Protein AF-W9WLV7-F1 (afdb_monomer_lite)

Organism: NCBI:txid1182543

Secondary structure (DSSP, 8-state):
--HHHHHHH-PPPSS-GGG--PBPPPPHHHHT-SSHHHHHHHHHHHHHHS-TT---BHHHHHHHHHSSS--HHHHHHHHTT-HHHHHHHHHHHHHHHHHHHHS---GGGHHHHHHHHHHHHHHHHHIIIIITTSTTT--B-GGG--GGGGGGB--GGGGHHHHHHHHHHHHHHHHHHHHT----------------------SSHHHHT---THHHHHHHHHHHHHTT-

pLDDT: mean 71.58, std 19.5, range [27.72, 96.19]

Structure (mmCIF, N/CA/C/O backbone):
data_AF-W9WLV7-F1
#
_entry.id   AF-W9WLV7-F1
#
loop_
_atom_site.group_PDB
_atom_site.id
_atom_site.type_symbol
_atom_site.label_atom_id
_atom_site.label_alt_id
_atom_site.label_comp_id
_atom_site.label_asym_id
_atom_site.label_entity_id
_atom_site.label_seq_id
_atom_site.pdbx_PDB_ins_code
_atom_site.Cartn_x
_atom_site.Cartn_y
_atom_site.Cartn_z
_atom_site.occupancy
_atom_site.B_iso_or_equiv
_atom_site.auth_seq_id
_atom_site.auth_comp_id
_atom_site.auth_asym_id
_atom_site.auth_atom_id
_atom_site.pdbx_PDB_model_num
ATOM 1 N N . MET A 1 1 ? 14.056 6.559 5.561 1.00 39.78 1 MET A N 1
ATOM 2 C CA . MET A 1 1 ? 13.407 5.349 6.108 1.00 39.78 1 MET A CA 1
ATOM 3 C C . MET A 1 1 ? 14.081 5.016 7.435 1.00 39.78 1 MET A C 1
ATOM 5 O O . MET A 1 1 ? 15.195 4.523 7.423 1.00 39.78 1 MET A O 1
ATOM 9 N N . ASN A 1 2 ? 13.466 5.394 8.563 1.00 42.72 2 ASN A N 1
ATOM 10 C CA . ASN A 1 2 ? 14.017 5.223 9.921 1.00 42.72 2 ASN A CA 1
ATOM 11 C C . ASN A 1 2 ? 12.982 4.559 10.858 1.00 42.72 2 ASN A C 1
ATOM 13 O O . ASN A 1 2 ? 12.934 4.833 12.050 1.00 42.72 2 ASN A O 1
ATOM 17 N N . ASN A 1 3 ? 12.093 3.731 10.293 1.00 48.47 3 ASN A N 1
ATOM 18 C CA . ASN A 1 3 ? 10.945 3.163 11.010 1.00 48.47 3 ASN A CA 1
ATOM 19 C C . ASN A 1 3 ? 11.314 1.916 11.817 1.00 48.47 3 ASN A C 1
ATOM 21 O O . ASN A 1 3 ? 10.707 1.681 12.847 1.00 48.47 3 ASN A O 1
ATOM 25 N N . ALA A 1 4 ? 12.346 1.163 11.418 1.00 51.28 4 ALA A N 1
ATOM 26 C CA . ALA A 1 4 ? 12.868 0.069 12.242 1.00 51.28 4 ALA A CA 1
ATOM 27 C C . ALA A 1 4 ? 13.347 0.591 13.609 1.00 51.28 4 ALA A C 1
ATOM 29 O O . ALA A 1 4 ? 13.067 -0.009 14.637 1.00 51.28 4 ALA A O 1
ATOM 30 N N . PHE A 1 5 ? 13.987 1.763 13.635 1.00 47.50 5 PHE A N 1
ATOM 31 C CA . PHE A 1 5 ? 14.450 2.372 14.879 1.00 47.50 5 PHE A CA 1
ATOM 32 C C . PHE A 1 5 ? 13.282 2.822 15.776 1.00 47.50 5 PHE A C 1
ATOM 34 O O . PHE A 1 5 ? 13.332 2.605 16.980 1.00 47.50 5 PHE A O 1
ATOM 41 N N . VAL A 1 6 ? 12.209 3.363 15.184 1.00 51.66 6 VAL A N 1
ATOM 42 C CA . VAL A 1 6 ? 10.944 3.712 15.868 1.00 51.66 6 VAL A CA 1
ATOM 43 C C . VAL A 1 6 ? 10.262 2.469 16.445 1.00 51.66 6 VAL A C 1
ATOM 45 O O . VAL A 1 6 ? 9.856 2.476 17.599 1.00 51.66 6 VAL A O 1
ATOM 48 N N . ILE A 1 7 ? 10.174 1.397 15.651 1.00 54.97 7 ILE A N 1
ATOM 49 C CA . ILE A 1 7 ? 9.502 0.142 16.018 1.00 54.97 7 ILE A CA 1
ATOM 50 C C . ILE A 1 7 ? 10.239 -0.575 17.153 1.00 54.97 7 ILE A C 1
ATOM 52 O O . ILE A 1 7 ? 9.594 -1.119 18.042 1.00 54.97 7 ILE A O 1
ATOM 56 N N . PHE A 1 8 ? 11.574 -0.584 17.133 1.00 51.34 8 PHE A N 1
ATOM 57 C CA . PHE A 1 8 ? 12.363 -1.345 18.106 1.00 51.34 8 PHE A CA 1
ATOM 58 C C . PHE A 1 8 ? 12.819 -0.539 19.329 1.00 51.34 8 PHE A C 1
ATOM 60 O O . PHE A 1 8 ? 13.210 -1.154 20.313 1.00 51.34 8 PHE A O 1
ATOM 67 N N . ASN A 1 9 ? 12.765 0.798 19.297 1.00 49.69 9 ASN A N 1
ATOM 68 C CA . ASN A 1 9 ? 13.257 1.641 20.398 1.00 49.69 9 ASN A CA 1
ATOM 69 C C . ASN A 1 9 ? 12.220 2.648 20.927 1.00 49.69 9 ASN A C 1
ATOM 71 O O . ASN A 1 9 ? 12.596 3.543 21.675 1.00 49.69 9 ASN A O 1
ATOM 75 N N . ASN A 1 10 ? 10.942 2.571 20.522 1.00 52.88 10 ASN A N 1
ATOM 76 C CA . ASN A 1 10 ? 9.892 3.538 20.902 1.00 52.88 10 ASN A CA 1
ATOM 77 C C . ASN A 1 10 ? 10.302 5.011 20.733 1.00 52.88 10 ASN A C 1
ATOM 79 O O . ASN A 1 10 ? 9.896 5.887 21.497 1.00 52.88 10 ASN A O 1
ATOM 83 N N . LEU A 1 11 ? 11.135 5.306 19.739 1.00 46.09 11 LEU A N 1
ATOM 84 C CA . LEU A 1 11 ? 11.540 6.678 19.475 1.00 46.09 11 LEU A CA 1
ATOM 85 C C . LEU A 1 11 ? 10.494 7.356 18.591 1.00 46.09 11 LEU A C 1
ATOM 87 O O . LEU A 1 11 ? 10.024 6.732 17.637 1.00 46.09 11 LEU A O 1
ATOM 91 N N . PRO A 1 12 ? 10.150 8.632 18.842 1.00 45.62 12 PRO A N 1
ATOM 92 C CA . PRO A 1 12 ? 9.193 9.346 18.013 1.00 45.62 12 PRO A CA 1
ATOM 93 C C . PRO A 1 12 ? 9.618 9.319 16.534 1.00 45.62 12 PRO A C 1
ATOM 95 O O . PRO A 1 12 ? 10.797 9.546 16.228 1.00 45.62 12 PRO A O 1
ATOM 98 N N . PRO A 1 13 ? 8.687 9.048 15.594 1.00 52.09 13 PRO A N 1
ATOM 99 C CA . PRO A 1 13 ? 8.989 9.066 14.171 1.00 52.09 13 PRO A CA 1
ATOM 100 C C . PRO A 1 13 ? 9.614 10.404 13.776 1.00 52.09 13 PRO A C 1
ATOM 102 O O . PRO A 1 13 ? 8.975 11.447 13.874 1.00 52.09 13 PRO A O 1
ATOM 105 N N . ARG A 1 14 ? 10.863 10.380 13.287 1.00 50.91 14 ARG A N 1
ATOM 106 C CA . ARG A 1 14 ? 11.573 11.597 12.840 1.00 50.91 14 ARG A CA 1
ATOM 107 C C . ARG A 1 14 ? 10.975 12.230 11.571 1.00 50.91 14 ARG A C 1
ATOM 109 O O . ARG A 1 14 ? 11.415 13.296 11.168 1.00 50.91 14 ARG A O 1
ATOM 116 N N . LEU A 1 15 ? 9.998 11.576 10.937 1.00 50.47 15 LEU A N 1
ATOM 117 C CA . LEU A 1 15 ? 9.202 12.110 9.831 1.00 50.47 15 LEU A CA 1
ATOM 118 C C . LEU A 1 15 ? 7.777 12.342 10.336 1.00 50.47 15 LEU A C 1
ATOM 120 O O . LEU A 1 15 ? 7.018 11.393 10.543 1.00 50.47 15 LEU A O 1
ATOM 124 N N . MET A 1 16 ? 7.413 13.608 10.542 1.00 52.44 16 MET A N 1
ATOM 125 C CA . MET A 1 16 ? 6.032 13.974 10.829 1.00 52.44 16 MET A CA 1
ATOM 126 C C . MET A 1 16 ? 5.213 13.811 9.546 1.00 52.44 16 MET A C 1
ATOM 128 O O . MET A 1 16 ? 5.446 14.498 8.557 1.00 52.44 16 MET A O 1
ATOM 132 N N . ILE A 1 17 ? 4.218 12.921 9.573 1.00 53.91 17 ILE A N 1
ATOM 133 C CA . ILE A 1 17 ? 3.284 12.660 8.457 1.00 53.91 17 ILE A CA 1
ATOM 134 C C . ILE A 1 17 ? 2.679 13.964 7.888 1.00 53.91 17 ILE A C 1
ATOM 136 O O . ILE A 1 17 ? 2.395 14.047 6.698 1.00 53.91 17 ILE A O 1
ATOM 140 N N . LYS A 1 18 ? 2.546 15.009 8.720 1.00 49.75 18 LYS A N 1
ATOM 141 C CA . LYS A 1 18 ? 2.000 16.327 8.353 1.00 49.75 18 LYS A CA 1
ATOM 142 C C . LYS A 1 18 ? 2.879 17.157 7.405 1.00 49.75 18 LYS A C 1
ATOM 144 O O . LYS A 1 18 ? 2.374 18.114 6.833 1.00 49.75 18 LYS A O 1
ATOM 149 N N . GLU A 1 19 ? 4.150 16.803 7.223 1.00 48.41 19 GLU A N 1
ATOM 150 C CA . GLU A 1 19 ? 5.087 17.515 6.333 1.00 48.41 19 GLU A CA 1
ATOM 151 C C . GLU A 1 19 ? 5.362 16.751 5.025 1.00 48.41 19 GLU A C 1
ATOM 153 O O . GLU A 1 19 ? 6.068 17.240 4.144 1.00 48.41 19 GLU A O 1
ATOM 158 N N . ALA A 1 20 ? 4.785 15.556 4.857 1.00 54.12 20 ALA A N 1
ATOM 159 C CA . ALA A 1 20 ? 4.969 14.723 3.675 1.00 54.12 20 ALA A CA 1
ATOM 160 C C . ALA A 1 20 ? 4.018 15.143 2.539 1.00 54.12 20 ALA A C 1
ATOM 162 O O . ALA A 1 20 ? 3.122 14.397 2.149 1.00 54.12 20 ALA A O 1
ATOM 163 N N . THR A 1 21 ? 4.253 16.318 1.950 1.00 57.34 21 THR A N 1
ATOM 164 C CA . THR A 1 21 ? 3.659 16.738 0.658 1.00 57.34 21 THR A CA 1
ATOM 165 C C . THR A 1 21 ? 4.255 15.985 -0.542 1.00 57.34 21 THR A C 1
ATOM 167 O O . THR A 1 21 ? 4.052 16.348 -1.699 1.00 57.34 21 THR A O 1
ATOM 170 N N . LEU A 1 22 ? 5.018 14.926 -0.271 1.00 68.62 22 LEU A N 1
ATOM 171 C CA . LEU A 1 22 ? 5.674 14.093 -1.260 1.00 68.62 22 LEU A CA 1
ATOM 172 C C . LEU A 1 22 ? 4.636 13.233 -1.983 1.00 68.62 22 LEU A C 1
ATOM 174 O O . LEU A 1 22 ? 3.801 12.569 -1.362 1.00 68.62 22 LEU A O 1
ATOM 178 N N . HIS A 1 23 ? 4.728 13.218 -3.309 1.00 79.38 23 HIS A N 1
ATOM 179 C CA . HIS A 1 23 ? 4.042 12.224 -4.120 1.00 79.38 23 HIS A CA 1
ATOM 180 C C . HIS A 1 23 ? 4.568 10.830 -3.776 1.00 79.38 23 HIS A C 1
ATOM 182 O O . HIS A 1 23 ? 5.733 10.670 -3.394 1.00 79.38 23 HIS A O 1
ATOM 188 N N . LEU A 1 24 ? 3.711 9.822 -3.918 1.00 80.44 24 LEU A N 1
ATOM 189 C CA . LEU A 1 24 ? 4.149 8.436 -3.829 1.00 80.44 24 LEU A CA 1
ATOM 190 C C . LEU A 1 24 ? 5.242 8.146 -4.865 1.00 80.44 24 LEU A C 1
ATOM 192 O O . LEU A 1 24 ? 5.337 8.792 -5.913 1.00 80.44 24 LEU A O 1
ATOM 196 N N . ALA A 1 25 ? 6.110 7.196 -4.531 1.00 82.88 25 ALA A N 1
ATOM 197 C CA . ALA A 1 25 ? 7.264 6.880 -5.351 1.00 82.88 25 ALA A CA 1
ATOM 198 C C . ALA A 1 25 ? 6.833 6.299 -6.705 1.00 82.88 25 ALA A C 1
ATOM 200 O O . ALA A 1 25 ? 5.793 5.649 -6.827 1.00 82.88 25 ALA A O 1
ATOM 201 N N . CYS A 1 26 ? 7.675 6.499 -7.720 1.00 82.94 26 CYS A N 1
ATOM 202 C CA . CYS A 1 26 ? 7.591 5.727 -8.957 1.00 82.94 26 CYS A CA 1
ATOM 203 C C . CYS A 1 26 ? 7.756 4.221 -8.664 1.00 82.94 26 CYS A C 1
ATOM 205 O O . CYS A 1 26 ? 8.346 3.867 -7.641 1.00 82.94 26 CYS A O 1
ATOM 207 N N . PRO A 1 27 ? 7.293 3.334 -9.560 1.00 84.19 27 PRO A N 1
ATOM 208 C CA . PRO A 1 27 ? 7.507 1.901 -9.410 1.00 84.19 2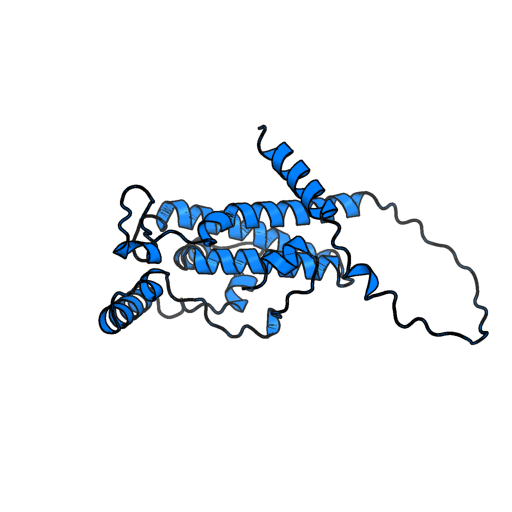7 PRO A CA 1
ATOM 209 C C . PRO A 1 27 ? 9.000 1.553 -9.437 1.00 84.19 27 PRO A C 1
ATOM 211 O O . PRO A 1 27 ? 9.828 2.260 -10.025 1.00 84.19 27 PRO A O 1
ATOM 214 N N . GLU A 1 28 ? 9.333 0.417 -8.839 1.00 81.69 28 GLU A N 1
ATOM 215 C CA . GLU A 1 28 ? 10.688 -0.094 -8.624 1.00 81.69 28 GLU A CA 1
ATOM 216 C C . GLU A 1 28 ? 11.478 -0.194 -9.929 1.00 81.69 28 GLU A C 1
ATOM 218 O O . GLU A 1 28 ? 12.669 0.120 -9.962 1.00 81.69 28 GLU A O 1
ATOM 223 N N . ALA A 1 29 ? 10.801 -0.540 -11.027 1.00 82.88 29 ALA A N 1
ATOM 224 C CA . ALA A 1 29 ? 11.399 -0.629 -12.352 1.00 82.88 29 ALA A CA 1
ATOM 225 C C . ALA A 1 29 ? 12.149 0.652 -12.765 1.00 82.88 29 ALA A C 1
ATOM 227 O O . ALA A 1 29 ? 13.173 0.557 -13.452 1.00 82.88 29 ALA A O 1
ATOM 228 N N . CYS A 1 30 ? 11.674 1.836 -12.352 1.00 84.88 30 CYS A N 1
ATOM 229 C CA . CYS A 1 30 ? 12.321 3.121 -12.643 1.00 84.88 30 CYS A CA 1
ATOM 230 C C . CYS A 1 30 ? 13.671 3.263 -11.924 1.00 84.88 30 CYS A C 1
ATOM 232 O O . CYS A 1 30 ? 14.615 3.802 -12.495 1.00 84.88 30 CYS A O 1
ATOM 234 N N . PHE A 1 31 ? 13.785 2.739 -10.701 1.00 81.38 31 PHE A N 1
ATOM 235 C CA . PHE A 1 31 ? 15.038 2.716 -9.935 1.00 81.38 31 PHE A CA 1
ATOM 236 C C . PHE A 1 31 ? 16.012 1.633 -10.423 1.00 81.38 31 PHE A C 1
ATOM 238 O O . PHE A 1 31 ? 17.198 1.676 -10.112 1.00 81.38 31 PHE A O 1
ATOM 245 N N . GLN A 1 32 ? 15.509 0.681 -11.207 1.00 82.06 32 GLN A N 1
ATOM 246 C CA . GLN A 1 32 ? 16.250 -0.423 -11.821 1.00 82.06 32 GLN A CA 1
ATOM 247 C C . GLN A 1 32 ? 16.590 -0.166 -13.295 1.00 82.06 32 GLN A C 1
ATOM 249 O O . GLN A 1 32 ? 16.860 -1.097 -14.058 1.00 82.06 32 GLN A O 1
ATOM 254 N N . ALA A 1 33 ? 16.492 1.082 -13.749 1.00 85.06 33 ALA A N 1
ATOM 255 C CA . ALA A 1 33 ? 16.856 1.429 -15.110 1.00 85.06 33 ALA A CA 1
ATOM 256 C C . ALA A 1 33 ? 18.360 1.251 -15.348 1.00 85.06 33 ALA A C 1
ATOM 258 O O . ALA A 1 33 ? 19.178 1.609 -14.502 1.00 85.06 33 ALA A O 1
ATOM 259 N N . THR A 1 34 ? 18.724 0.699 -16.505 1.00 85.38 34 THR A N 1
ATOM 260 C CA . THR A 1 34 ? 20.135 0.478 -16.866 1.00 85.38 34 THR A CA 1
ATOM 261 C C . THR A 1 34 ? 20.846 1.770 -17.250 1.00 85.38 34 THR A C 1
ATOM 263 O O . THR A 1 34 ? 22.059 1.882 -17.092 1.00 85.38 34 THR A O 1
ATOM 266 N N . ASP A 1 35 ? 20.089 2.745 -17.750 1.00 88.12 35 ASP A N 1
ATOM 267 C CA . ASP A 1 35 ? 20.564 4.056 -18.168 1.00 88.12 35 ASP A CA 1
ATOM 268 C C . ASP A 1 35 ? 19.440 5.108 -18.069 1.00 88.12 35 ASP A C 1
ATOM 270 O O . ASP A 1 35 ? 18.284 4.811 -17.746 1.00 88.12 35 ASP A O 1
ATOM 274 N N . GLY A 1 36 ? 19.784 6.371 -18.337 1.00 88.69 36 GLY A N 1
ATOM 275 C CA . GLY A 1 36 ? 18.835 7.483 -18.260 1.00 88.69 36 GLY A CA 1
ATOM 276 C C . GLY A 1 36 ? 17.691 7.401 -19.278 1.00 88.69 36 GLY A C 1
ATOM 277 O O . GLY A 1 36 ? 16.580 7.832 -18.971 1.00 88.69 36 GLY A O 1
ATOM 278 N N . ALA A 1 37 ? 17.919 6.829 -20.464 1.00 92.06 37 ALA A N 1
ATOM 279 C CA . ALA A 1 37 ? 16.883 6.702 -21.486 1.00 92.06 37 ALA A CA 1
ATOM 280 C C . ALA A 1 37 ? 15.861 5.620 -21.103 1.00 92.06 37 ALA A C 1
ATOM 282 O O . ALA A 1 37 ? 14.654 5.843 -21.227 1.00 92.06 37 ALA A O 1
ATOM 283 N N . ASP A 1 38 ? 16.321 4.483 -20.575 1.00 87.56 38 ASP A N 1
ATOM 284 C CA . ASP A 1 38 ? 15.456 3.446 -20.006 1.00 87.56 38 ASP A CA 1
ATOM 285 C C . ASP A 1 38 ? 14.633 3.994 -18.828 1.00 87.56 38 ASP A C 1
ATOM 287 O O . ASP A 1 38 ? 13.422 3.779 -18.765 1.00 87.56 38 ASP A O 1
ATOM 291 N N . CYS A 1 39 ? 15.248 4.802 -17.957 1.00 89.31 39 CYS A N 1
ATOM 292 C CA . CYS A 1 39 ? 14.559 5.455 -16.840 1.00 89.31 39 CYS A CA 1
ATOM 29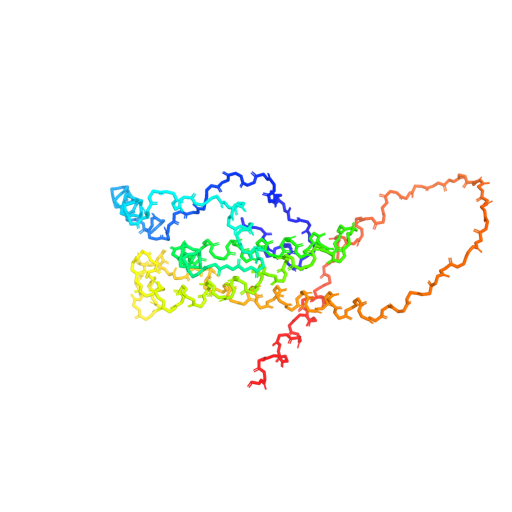3 C C . CYS A 1 39 ? 13.404 6.343 -17.324 1.00 89.31 39 CYS A C 1
ATOM 295 O O . CYS A 1 39 ? 12.256 6.157 -16.914 1.00 89.31 39 CYS A O 1
ATOM 297 N N . VAL A 1 40 ? 13.672 7.253 -18.266 1.00 89.69 40 VAL A N 1
ATOM 298 C CA . VAL A 1 40 ? 12.645 8.139 -18.842 1.00 89.69 40 VAL A CA 1
ATOM 299 C C . VAL A 1 40 ? 11.531 7.335 -19.512 1.00 89.69 40 VAL A C 1
ATOM 301 O O . VAL A 1 40 ? 10.352 7.655 -19.344 1.00 89.69 40 VAL A O 1
ATOM 304 N N . ASN A 1 41 ? 11.874 6.267 -20.236 1.00 89.88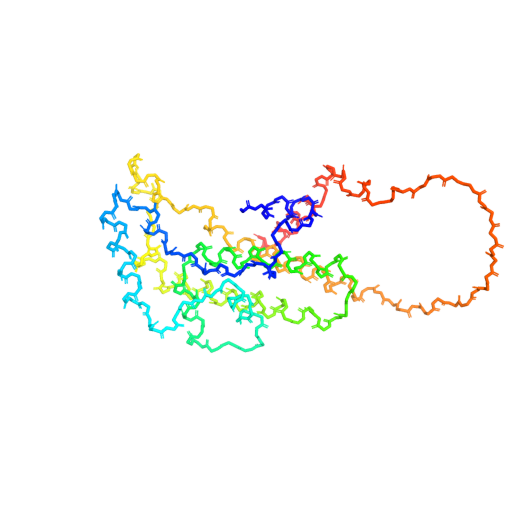 41 ASN A N 1
ATOM 305 C CA . ASN A 1 41 ? 10.888 5.399 -20.875 1.00 89.88 41 ASN A CA 1
ATOM 306 C C . ASN A 1 41 ? 9.986 4.701 -19.853 1.00 89.88 41 ASN A C 1
ATOM 308 O O . ASN A 1 41 ? 8.770 4.654 -20.047 1.00 89.88 41 ASN A O 1
ATOM 312 N N . LYS A 1 42 ? 10.549 4.187 -18.756 1.00 88.31 42 LYS A N 1
ATOM 313 C CA . LYS A 1 42 ? 9.786 3.539 -17.682 1.00 88.31 42 LYS A CA 1
ATOM 314 C C . LYS A 1 42 ? 8.893 4.528 -16.935 1.00 88.31 42 LYS A C 1
ATOM 316 O O . LYS A 1 42 ? 7.716 4.229 -16.746 1.00 88.31 42 LYS A O 1
ATOM 321 N N . ILE A 1 43 ? 9.392 5.727 -16.621 1.00 87.69 43 ILE A N 1
ATOM 322 C CA . ILE A 1 43 ? 8.591 6.810 -16.026 1.00 87.69 43 ILE A CA 1
ATOM 323 C C . ILE A 1 43 ? 7.434 7.194 -16.952 1.00 87.69 43 ILE A C 1
ATOM 325 O O . ILE A 1 43 ? 6.295 7.317 -16.509 1.00 87.69 43 ILE A O 1
ATOM 329 N N . ARG A 1 44 ? 7.692 7.349 -18.256 1.00 87.00 44 ARG A N 1
ATOM 330 C CA . ARG A 1 44 ? 6.645 7.689 -19.223 1.00 87.00 44 ARG A CA 1
ATOM 331 C C . ARG A 1 44 ? 5.597 6.582 -19.321 1.00 87.00 44 ARG A C 1
ATOM 333 O O . ARG A 1 44 ? 4.413 6.889 -19.290 1.00 87.00 44 ARG A O 1
ATOM 340 N N . ARG A 1 45 ? 6.002 5.310 -19.416 1.00 84.38 45 ARG A N 1
ATOM 341 C CA . ARG A 1 45 ? 5.058 4.176 -19.440 1.00 84.38 45 ARG A CA 1
ATOM 342 C C . ARG A 1 45 ? 4.222 4.109 -18.169 1.00 84.38 45 ARG A C 1
ATOM 344 O O . ARG A 1 45 ? 3.027 3.868 -18.267 1.00 84.38 45 ARG A O 1
ATOM 351 N N . TRP A 1 46 ? 4.830 4.366 -17.013 1.00 83.56 46 TRP A N 1
ATOM 352 C CA . TRP A 1 46 ? 4.116 4.466 -15.745 1.00 83.56 46 TRP A CA 1
ATOM 353 C C . TRP A 1 46 ? 3.040 5.555 -15.798 1.00 83.56 46 TRP A C 1
ATOM 355 O O . TRP A 1 46 ? 1.870 5.258 -15.585 1.00 83.56 46 TRP A O 1
ATOM 365 N N . TYR A 1 47 ? 3.404 6.778 -16.195 1.00 80.75 47 TYR A N 1
ATOM 366 C CA . TYR A 1 47 ? 2.445 7.881 -16.294 1.00 80.75 47 TYR A CA 1
ATOM 367 C C . TYR A 1 47 ? 1.360 7.682 -17.359 1.00 80.75 47 TYR A C 1
ATOM 369 O O . TYR A 1 47 ? 0.249 8.172 -17.189 1.00 80.75 47 TYR A O 1
ATOM 377 N N . LEU A 1 48 ? 1.663 6.972 -18.449 1.00 78.88 48 LEU A N 1
ATOM 378 C CA . LEU A 1 48 ? 0.683 6.622 -19.483 1.00 78.88 48 LEU A CA 1
ATOM 379 C C . LEU A 1 48 ? -0.251 5.485 -19.049 1.00 78.88 48 LEU A C 1
ATOM 381 O O . LEU A 1 48 ? -1.392 5.437 -19.499 1.00 78.88 48 LEU A O 1
ATOM 385 N N . GLY A 1 49 ? 0.232 4.566 -18.208 1.00 68.88 49 GLY A N 1
ATOM 386 C CA . GLY A 1 49 ? -0.567 3.487 -17.626 1.00 68.88 49 GLY A CA 1
ATOM 387 C C . GLY A 1 49 ? -1.446 3.951 -16.465 1.00 68.88 49 GLY A C 1
ATOM 388 O O . GLY A 1 49 ? -2.458 3.322 -16.172 1.00 68.88 49 GLY A O 1
ATOM 389 N N . THR A 1 50 ? -1.097 5.067 -15.822 1.00 68.19 50 THR A N 1
ATOM 390 C CA . THR A 1 50 ? -1.945 5.720 -14.826 1.00 68.19 50 THR A CA 1
ATOM 391 C C . THR A 1 50 ? -2.988 6.617 -15.482 1.00 68.19 50 THR A C 1
ATOM 393 O O . THR A 1 50 ? -2.656 7.469 -16.302 1.00 68.19 50 THR A O 1
ATOM 396 N N . SER A 1 51 ? -4.248 6.508 -15.060 1.00 62.59 51 SER A N 1
ATOM 397 C CA . SER A 1 51 ? -5.272 7.483 -15.450 1.00 62.59 51 SER A CA 1
ATOM 398 C C . SER A 1 51 ? -4.912 8.902 -14.959 1.00 62.59 51 SER A C 1
ATOM 400 O O . SER A 1 51 ? -4.289 9.041 -13.894 1.00 62.59 51 SER A O 1
ATOM 402 N N . PRO A 1 52 ? -5.282 9.974 -15.687 1.00 49.03 52 PRO A N 1
ATOM 403 C CA . PRO A 1 52 ? -5.138 11.339 -15.184 1.00 49.03 52 PRO A CA 1
ATOM 404 C C . PRO A 1 52 ? -5.868 11.473 -13.835 1.00 49.03 52 PRO A C 1
ATOM 406 O O . PRO A 1 52 ? -7.078 11.285 -13.777 1.00 49.03 52 PRO A O 1
ATOM 409 N N . GLY A 1 53 ? -5.133 11.740 -12.748 1.00 53.03 53 GLY A N 1
ATOM 410 C CA . GLY A 1 53 ? -5.672 11.751 -11.373 1.00 53.03 53 GLY A CA 1
ATOM 411 C C . GLY A 1 53 ? -5.228 10.587 -10.472 1.00 53.03 53 GLY A C 1
ATOM 412 O O . GLY A 1 53 ? -5.603 10.537 -9.307 1.00 53.03 53 GLY A O 1
ATOM 413 N N . THR A 1 54 ? -4.390 9.671 -10.970 1.00 60.69 54 THR A N 1
ATOM 414 C CA . THR A 1 54 ? -3.808 8.569 -10.166 1.00 60.69 54 THR A CA 1
ATOM 415 C C . THR A 1 54 ? -2.582 9.001 -9.347 1.00 60.69 54 THR A C 1
ATOM 417 O O . THR A 1 54 ? -2.046 8.209 -8.574 1.00 60.69 54 THR A O 1
ATOM 420 N N . GLN A 1 55 ? -2.100 10.238 -9.519 1.00 71.06 55 GLN A N 1
ATOM 421 C CA . GLN A 1 55 ? -1.005 10.770 -8.708 1.00 71.06 55 GLN A CA 1
ATOM 422 C C . GLN A 1 55 ? -1.512 10.998 -7.289 1.00 71.06 55 GLN A C 1
ATOM 424 O O . GLN A 1 55 ? -2.163 11.994 -6.999 1.00 71.06 55 GLN A O 1
ATOM 429 N N . LEU A 1 56 ? -1.230 10.028 -6.431 1.00 79.69 56 LEU A N 1
ATOM 430 C CA . LEU A 1 56 ? -1.616 10.045 -5.038 1.00 79.69 56 LEU A CA 1
ATOM 431 C C . LEU A 1 56 ? -0.439 10.572 -4.213 1.00 79.69 56 LEU A C 1
ATOM 433 O O . LEU A 1 56 ? 0.682 10.055 -4.301 1.00 79.69 56 LEU A O 1
ATOM 437 N N . SER A 1 57 ? -0.674 11.612 -3.421 1.00 85.00 57 SER A N 1
ATOM 438 C CA . SER A 1 57 ? 0.288 12.031 -2.406 1.00 85.00 57 SER A CA 1
ATOM 439 C C . SER A 1 57 ? 0.362 11.004 -1.281 1.00 85.00 57 SER A C 1
ATOM 441 O O . SER A 1 57 ? -0.559 10.218 -1.044 1.00 85.00 57 SER A O 1
ATOM 443 N N . TYR A 1 58 ? 1.474 11.014 -0.554 1.00 83.06 58 TYR A N 1
ATOM 444 C CA . TYR A 1 58 ? 1.653 10.128 0.588 1.00 83.06 58 TYR A CA 1
ATOM 445 C C . TYR A 1 58 ? 0.554 10.315 1.646 1.00 83.06 58 TYR A C 1
ATOM 447 O O . TYR A 1 58 ? 0.017 9.335 2.165 1.00 83.06 58 TYR A O 1
ATOM 455 N N . LEU A 1 59 ? 0.176 11.568 1.922 1.00 83.31 59 LEU A N 1
ATOM 456 C CA . LEU A 1 59 ? -0.883 11.897 2.873 1.00 83.31 59 LEU A CA 1
ATOM 457 C C . LEU A 1 59 ? -2.251 11.392 2.402 1.00 83.31 59 LEU A C 1
ATOM 459 O O . LEU A 1 59 ? -2.966 10.767 3.182 1.00 83.31 59 LEU A O 1
ATOM 463 N N . GLU A 1 60 ? -2.599 11.599 1.130 1.00 87.38 60 GLU A N 1
ATOM 464 C CA . GLU A 1 60 ? -3.852 11.075 0.575 1.00 87.38 60 GLU A CA 1
ATOM 465 C C . GLU A 1 60 ? -3.894 9.546 0.641 1.00 87.38 60 GLU A C 1
ATOM 467 O O . GLU A 1 60 ? -4.937 8.982 0.957 1.00 87.38 60 GLU A O 1
ATOM 472 N N . GLY A 1 61 ? -2.767 8.862 0.421 1.00 88.50 61 GLY A N 1
ATOM 473 C CA . GLY A 1 61 ? -2.674 7.414 0.605 1.00 88.50 61 GLY A CA 1
ATOM 474 C C . GLY A 1 61 ? -2.997 6.969 2.030 1.00 88.50 61 GLY A C 1
ATOM 475 O O . GLY A 1 61 ? -3.749 6.011 2.212 1.00 88.50 61 GLY A O 1
ATOM 476 N N . ILE A 1 62 ? -2.490 7.685 3.036 1.00 88.69 62 ILE A N 1
ATOM 477 C CA . ILE A 1 62 ? -2.797 7.419 4.449 1.00 88.69 62 ILE A CA 1
ATOM 478 C C . ILE A 1 62 ? -4.276 7.682 4.750 1.00 88.69 62 ILE A C 1
ATOM 480 O O . ILE A 1 62 ? -4.915 6.878 5.429 1.00 88.69 62 ILE A O 1
ATOM 484 N N . GLU A 1 63 ? -4.838 8.780 4.251 1.00 90.12 63 GLU A N 1
ATOM 485 C CA . GLU A 1 63 ? -6.250 9.098 4.478 1.00 90.12 63 GLU A CA 1
ATOM 486 C C . GLU A 1 63 ? -7.182 8.098 3.791 1.00 90.12 63 GLU A C 1
ATOM 488 O O . GLU A 1 63 ? -8.153 7.658 4.405 1.00 90.12 63 GLU A O 1
ATOM 493 N N . LEU A 1 64 ? -6.860 7.654 2.571 1.00 91.56 64 LEU A N 1
ATOM 494 C CA . LEU A 1 64 ? -7.632 6.632 1.862 1.00 91.56 64 LEU A CA 1
ATOM 495 C C . LEU A 1 64 ? -7.692 5.328 2.655 1.00 91.56 64 LEU A C 1
ATOM 497 O O . LEU A 1 64 ? -8.779 4.790 2.857 1.00 91.56 64 LEU A O 1
ATOM 501 N N . ILE A 1 65 ? -6.557 4.830 3.158 1.00 92.94 65 ILE A N 1
ATOM 502 C CA . ILE A 1 65 ? -6.570 3.587 3.939 1.00 92.94 65 ILE A CA 1
ATOM 503 C C . ILE A 1 65 ? -7.340 3.745 5.253 1.00 92.94 65 ILE A C 1
ATOM 505 O O . ILE A 1 65 ? -7.956 2.786 5.697 1.00 92.94 65 ILE A O 1
ATOM 509 N N . ARG A 1 66 ? -7.403 4.935 5.855 1.00 91.81 66 ARG A N 1
ATOM 510 C CA . ARG A 1 66 ? -8.129 5.177 7.117 1.00 91.81 66 ARG A CA 1
ATOM 511 C C . ARG A 1 66 ? -9.658 5.189 6.982 1.00 91.81 66 ARG A C 1
ATOM 513 O O . ARG A 1 66 ? -10.348 5.170 8.005 1.00 91.81 66 ARG A O 1
ATOM 520 N N . GLN A 1 67 ? -10.193 5.213 5.762 1.00 91.94 67 GLN A N 1
ATOM 521 C CA . GLN A 1 67 ? -11.636 5.248 5.516 1.00 91.94 67 GLN A CA 1
ATOM 522 C C . GLN A 1 67 ? -12.341 3.983 6.019 1.00 91.94 67 GLN A C 1
ATOM 524 O O . GLN A 1 67 ? -11.816 2.877 5.935 1.00 91.94 67 GLN A O 1
ATOM 529 N N . GLU A 1 68 ? -13.561 4.134 6.533 1.00 91.12 68 GLU A N 1
ATOM 530 C CA . GLU A 1 68 ? -14.368 3.008 7.030 1.00 91.12 68 GLU A CA 1
ATOM 531 C C . GLU A 1 68 ? -14.738 2.008 5.930 1.00 91.12 68 GLU A C 1
ATOM 533 O O . GLU A 1 68 ? -14.724 0.794 6.142 1.00 91.12 68 GLU A O 1
ATOM 538 N N . SER A 1 69 ? -15.024 2.521 4.737 1.00 88.56 69 SER A N 1
ATOM 539 C CA . SER A 1 69 ? -15.284 1.724 3.547 1.00 88.56 69 SER A CA 1
ATOM 540 C C . SER A 1 69 ? -14.389 2.198 2.413 1.00 88.56 69 SER A C 1
ATOM 542 O O . SER A 1 69 ? -14.109 3.387 2.285 1.00 88.56 69 SER A O 1
ATOM 544 N N . MET A 1 70 ? -13.924 1.250 1.604 1.00 89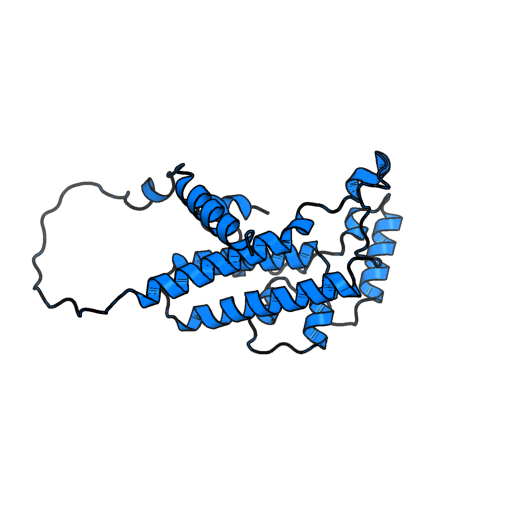.06 70 MET A N 1
ATOM 545 C CA . MET A 1 70 ? -13.047 1.515 0.472 1.00 89.06 70 MET A CA 1
ATOM 546 C C . MET A 1 70 ? -13.579 0.776 -0.751 1.00 89.06 70 MET A C 1
ATOM 548 O O . MET A 1 70 ? -13.734 -0.447 -0.719 1.00 89.06 70 MET A O 1
ATOM 552 N N . SER A 1 71 ? -13.857 1.512 -1.829 1.00 91.25 71 SER A N 1
ATOM 553 C CA . SER A 1 71 ? -14.321 0.918 -3.083 1.00 91.25 71 SER A CA 1
ATOM 554 C C . SER A 1 71 ? -13.237 0.042 -3.720 1.00 91.25 71 SER A C 1
ATOM 556 O O . SER A 1 71 ? -12.042 0.268 -3.525 1.00 91.25 71 SER A O 1
ATOM 558 N N . VAL A 1 72 ? -13.654 -0.940 -4.523 1.00 90.06 72 VAL A N 1
ATOM 559 C CA . VAL A 1 72 ? -12.733 -1.815 -5.273 1.00 90.06 72 VAL A CA 1
ATOM 560 C C . VAL A 1 72 ? -11.832 -1.003 -6.208 1.00 90.06 72 VAL A C 1
ATOM 562 O O . VAL A 1 72 ? -10.659 -1.318 -6.359 1.00 90.06 72 VAL A O 1
ATOM 565 N N . GLU A 1 73 ? -12.347 0.088 -6.778 1.00 89.69 73 GLU A N 1
ATOM 566 C CA . GLU A 1 73 ? -11.563 1.004 -7.609 1.00 89.69 73 GLU A CA 1
ATOM 567 C C . GLU A 1 73 ? -10.406 1.638 -6.825 1.00 89.69 73 GLU A C 1
ATOM 569 O O . GLU A 1 73 ? -9.273 1.642 -7.300 1.00 89.69 73 GLU A O 1
ATOM 574 N N . ILE A 1 74 ? -10.661 2.124 -5.604 1.00 88.62 74 ILE A N 1
ATOM 575 C CA . ILE A 1 74 ? -9.614 2.698 -4.748 1.00 88.62 74 ILE A CA 1
ATOM 576 C C . ILE A 1 74 ? -8.619 1.613 -4.326 1.00 88.62 74 ILE A C 1
ATOM 578 O O . ILE A 1 74 ? -7.417 1.866 -4.354 1.00 88.62 74 ILE A O 1
ATOM 582 N N . GLN A 1 75 ? -9.095 0.409 -3.991 1.00 91.38 75 GLN A N 1
ATOM 583 C CA . GLN A 1 75 ? -8.221 -0.720 -3.653 1.00 91.38 75 GLN A CA 1
ATOM 584 C C . GLN A 1 75 ? -7.279 -1.059 -4.810 1.00 91.38 75 GLN A C 1
ATOM 586 O O . GLN A 1 75 ? -6.070 -1.117 -4.603 1.00 91.38 75 GLN A O 1
ATOM 591 N N . CYS A 1 76 ? -7.816 -1.184 -6.025 1.00 90.44 76 CYS A N 1
ATOM 592 C CA . CYS A 1 76 ? -7.051 -1.450 -7.243 1.00 90.44 76 CYS A CA 1
ATOM 593 C C . CYS A 1 76 ? -6.043 -0.336 -7.518 1.00 90.44 76 CYS A C 1
ATOM 595 O O . CYS A 1 76 ? -4.864 -0.591 -7.764 1.00 90.44 76 CYS A O 1
ATOM 597 N N . ARG A 1 77 ? -6.470 0.919 -7.367 1.00 87.94 77 ARG A N 1
ATOM 598 C CA . ARG A 1 77 ? -5.602 2.083 -7.543 1.00 87.94 77 ARG A CA 1
ATOM 599 C C . ARG A 1 77 ? -4.450 2.107 -6.538 1.00 87.94 77 ARG A C 1
ATOM 601 O O . ARG A 1 77 ? -3.331 2.438 -6.916 1.00 87.94 77 ARG A O 1
ATOM 608 N N . CYS A 1 78 ? -4.701 1.746 -5.280 1.00 89.94 78 CYS A N 1
ATOM 609 C CA . CYS A 1 78 ? -3.665 1.629 -4.257 1.00 89.94 78 CYS A CA 1
ATOM 610 C C . CYS A 1 78 ? -2.763 0.406 -4.479 1.00 89.94 78 CYS A C 1
ATOM 612 O O . CYS A 1 78 ? -1.553 0.514 -4.298 1.00 89.94 78 CYS A O 1
ATOM 614 N N . ALA A 1 79 ? -3.318 -0.732 -4.901 1.00 91.62 79 ALA A N 1
ATOM 615 C CA . ALA A 1 79 ? -2.568 -1.952 -5.196 1.00 91.62 79 ALA A CA 1
ATOM 616 C C . ALA A 1 79 ? -1.598 -1.733 -6.363 1.00 91.62 79 ALA A C 1
ATOM 618 O O . ALA A 1 79 ? -0.440 -2.147 -6.305 1.00 91.62 79 ALA A O 1
ATOM 619 N N . PHE A 1 80 ? -2.031 -0.976 -7.373 1.00 89.12 80 PHE A N 1
ATOM 620 C CA . PHE A 1 80 ? -1.209 -0.603 -8.517 1.00 89.12 80 PHE A CA 1
ATOM 621 C C . PHE A 1 80 ? 0.026 0.230 -8.142 1.00 89.12 80 PHE A C 1
ATOM 623 O O . PHE A 1 80 ? 0.968 0.269 -8.924 1.00 89.12 80 PHE A O 1
ATOM 630 N N . LEU A 1 81 ? 0.077 0.868 -6.965 1.00 87.75 81 LEU A N 1
ATOM 631 C CA . LEU A 1 81 ? 1.233 1.669 -6.532 1.00 87.75 81 LEU A CA 1
ATOM 632 C C . LEU A 1 81 ? 2.498 0.841 -6.280 1.00 87.75 81 LEU A C 1
ATOM 634 O O . LEU A 1 81 ? 3.586 1.415 -6.231 1.00 87.75 81 LEU A O 1
ATOM 638 N N . GLY A 1 82 ? 2.368 -0.473 -6.107 1.00 89.12 82 GLY A N 1
ATOM 639 C CA . GLY A 1 82 ? 3.504 -1.372 -5.943 1.00 89.12 82 GLY A CA 1
ATOM 640 C C . GLY A 1 82 ? 4.027 -1.504 -4.509 1.00 89.12 82 GLY A C 1
ATOM 641 O O . GLY A 1 82 ? 3.623 -0.775 -3.591 1.00 89.12 82 GLY A O 1
ATOM 642 N N . PRO A 1 83 ? 4.943 -2.457 -4.294 1.00 89.50 83 PRO A N 1
ATOM 643 C CA . PRO A 1 83 ? 5.318 -2.929 -2.969 1.00 89.50 83 PRO A CA 1
ATOM 644 C C . PRO A 1 83 ? 6.068 -1.874 -2.147 1.00 89.50 83 PRO A C 1
ATOM 646 O O . PRO A 1 83 ? 5.880 -1.823 -0.932 1.00 89.50 83 PRO A O 1
ATOM 649 N N . LEU A 1 84 ? 6.870 -0.995 -2.762 1.00 87.88 84 LEU A N 1
ATOM 650 C CA . LEU A 1 84 ? 7.562 0.098 -2.067 1.00 87.88 84 LEU A CA 1
ATOM 651 C C . LEU A 1 84 ? 6.577 1.076 -1.421 1.00 87.88 84 LEU A C 1
ATOM 653 O O . LEU A 1 84 ? 6.725 1.435 -0.251 1.00 87.88 84 LEU A O 1
ATOM 657 N N . ASN A 1 85 ? 5.564 1.496 -2.176 1.00 89.69 85 ASN A N 1
ATOM 658 C CA . ASN A 1 85 ? 4.552 2.432 -1.697 1.00 89.69 85 ASN A CA 1
ATOM 659 C C . ASN A 1 85 ? 3.676 1.788 -0.618 1.00 89.69 85 ASN A C 1
ATOM 661 O O . ASN A 1 85 ? 3.440 2.400 0.424 1.00 89.69 85 ASN A O 1
ATOM 665 N N . LEU A 1 86 ? 3.268 0.529 -0.807 1.00 92.19 86 LEU A N 1
ATOM 666 C CA . LEU A 1 86 ? 2.518 -0.213 0.209 1.00 92.19 86 LEU A CA 1
ATOM 667 C C . LEU A 1 86 ? 3.328 -0.395 1.495 1.00 92.19 86 LEU A C 1
ATOM 669 O O . LEU A 1 86 ? 2.798 -0.155 2.578 1.00 92.19 86 LEU A O 1
ATOM 673 N N . PHE A 1 87 ? 4.617 -0.720 1.394 1.00 90.81 87 PHE A N 1
ATOM 674 C CA . PHE A 1 87 ? 5.517 -0.801 2.544 1.00 90.81 87 PHE A CA 1
ATOM 675 C C . PHE A 1 87 ? 5.643 0.546 3.279 1.00 90.81 87 PHE A C 1
ATOM 677 O O . PHE A 1 87 ? 5.650 0.602 4.516 1.00 90.81 87 PHE A O 1
ATOM 684 N N . ALA A 1 88 ? 5.717 1.653 2.535 1.00 89.25 88 ALA A N 1
ATOM 685 C CA . ALA A 1 88 ? 5.747 2.991 3.113 1.00 89.25 88 ALA A CA 1
ATOM 686 C C . ALA A 1 88 ? 4.439 3.324 3.852 1.00 89.25 88 ALA A C 1
ATOM 688 O O . ALA A 1 88 ? 4.491 3.938 4.921 1.00 89.25 88 ALA A O 1
ATOM 689 N N . LEU A 1 89 ? 3.282 2.897 3.336 1.00 90.69 89 LEU A N 1
ATOM 690 C CA . LEU A 1 89 ? 1.989 3.054 4.009 1.00 90.69 89 LEU A CA 1
ATOM 691 C C . LEU A 1 89 ? 1.916 2.227 5.302 1.00 90.69 89 LEU A C 1
ATOM 693 O O . LEU A 1 89 ? 1.553 2.776 6.343 1.00 90.69 89 LEU A O 1
ATOM 697 N N . THR A 1 90 ? 2.342 0.956 5.290 1.00 91.88 90 THR A N 1
ATOM 698 C CA . THR A 1 90 ? 2.406 0.126 6.512 1.00 91.88 90 THR A CA 1
ATOM 699 C C . THR A 1 90 ? 3.307 0.748 7.556 1.00 91.88 90 THR A C 1
ATOM 701 O O . THR A 1 90 ? 2.989 0.773 8.739 1.00 91.88 90 THR A O 1
ATOM 704 N N . SER A 1 91 ? 4.445 1.281 7.123 1.00 88.56 91 SER A N 1
ATOM 705 C CA . SER A 1 91 ? 5.367 1.951 8.025 1.00 88.56 91 SER A CA 1
ATOM 706 C C . SER A 1 91 ? 4.740 3.175 8.702 1.00 88.56 91 SER A C 1
ATOM 708 O O . SER A 1 91 ? 5.017 3.436 9.871 1.00 88.56 91 SER A O 1
ATOM 710 N N . SER A 1 92 ? 3.873 3.909 7.999 1.00 86.25 92 SER A N 1
ATOM 711 C CA . SER A 1 92 ? 3.104 5.001 8.602 1.00 86.25 92 SER A CA 1
ATOM 712 C C . SER A 1 92 ? 2.078 4.517 9.618 1.00 86.25 92 SER A C 1
ATOM 714 O O . SER A 1 92 ? 1.847 5.218 10.601 1.00 86.25 92 SER A O 1
ATOM 716 N N . LEU A 1 93 ? 1.508 3.316 9.453 1.00 88.06 93 LEU A N 1
ATOM 717 C CA . LEU A 1 93 ? 0.637 2.723 10.477 1.00 88.06 93 LEU A CA 1
ATOM 718 C C . LEU A 1 93 ? 1.368 2.585 11.812 1.00 88.06 93 LEU A C 1
ATOM 720 O O . LEU A 1 93 ? 0.808 2.948 12.839 1.00 88.06 93 LEU A O 1
ATOM 724 N N . HIS A 1 94 ? 2.626 2.140 11.799 1.00 87.38 94 HIS A N 1
ATOM 725 C CA . HIS A 1 94 ? 3.451 2.074 13.011 1.00 87.38 94 HIS A CA 1
ATOM 726 C C . HIS A 1 94 ? 3.646 3.449 13.651 1.00 87.38 94 HIS A C 1
ATOM 728 O O . HIS A 1 94 ? 3.499 3.589 14.862 1.00 87.38 94 HIS A O 1
ATOM 734 N N . GLY A 1 95 ? 3.889 4.485 12.843 1.00 83.50 95 GLY A N 1
ATOM 735 C CA . GLY A 1 95 ? 3.963 5.864 13.331 1.00 83.50 95 GLY A CA 1
ATOM 736 C C . GLY A 1 95 ? 2.648 6.359 13.947 1.00 83.50 95 GLY A C 1
ATOM 737 O O . GLY A 1 95 ? 2.668 7.010 14.989 1.00 83.50 95 GLY A O 1
ATOM 738 N N . LEU A 1 96 ? 1.504 6.020 13.345 1.00 83.25 96 LEU A N 1
ATOM 739 C CA . LEU A 1 96 ? 0.173 6.358 13.864 1.00 83.25 96 LEU A CA 1
ATOM 740 C C . LEU A 1 96 ? -0.142 5.624 15.174 1.00 83.25 96 LEU A C 1
ATOM 742 O O . LEU A 1 96 ? -0.699 6.226 16.091 1.00 83.25 96 LEU A O 1
ATOM 746 N N . ILE A 1 97 ? 0.219 4.343 15.270 1.00 85.31 97 ILE A N 1
ATOM 747 C CA . ILE A 1 97 ? 0.067 3.534 16.485 1.00 85.31 97 ILE A CA 1
ATOM 748 C C . ILE A 1 97 ? 0.910 4.129 17.611 1.00 85.31 97 ILE A C 1
ATOM 750 O O . ILE A 1 97 ? 0.387 4.371 18.696 1.00 85.31 97 ILE A O 1
ATOM 754 N N . PHE A 1 98 ? 2.176 4.439 17.329 1.00 81.75 98 PHE A N 1
ATOM 755 C CA . PHE A 1 98 ? 3.074 5.079 18.283 1.00 81.75 98 PHE A CA 1
ATOM 756 C C . PHE A 1 98 ? 2.504 6.418 18.776 1.00 81.75 98 PHE A C 1
ATOM 758 O O . PHE A 1 98 ? 2.387 6.654 19.977 1.00 81.75 98 PHE A O 1
ATOM 765 N N . GLN A 1 99 ? 2.064 7.285 17.859 1.00 77.56 99 GLN A N 1
ATOM 766 C CA . GLN A 1 99 ? 1.432 8.556 18.225 1.00 77.56 99 GLN A CA 1
ATOM 767 C C . GLN A 1 99 ? 0.191 8.351 19.098 1.00 77.56 99 GLN A C 1
ATOM 769 O O . GLN A 1 99 ? 0.006 9.085 20.062 1.00 77.56 99 GLN A O 1
ATOM 774 N N . TYR A 1 100 ? -0.639 7.350 18.806 1.00 79.44 100 TYR A N 1
ATOM 775 C CA . TYR A 1 100 ? -1.804 7.035 19.629 1.00 79.44 100 TYR A CA 1
ATOM 776 C C . TYR A 1 100 ? -1.427 6.542 21.037 1.00 79.44 100 TYR A C 1
ATOM 778 O O . TYR A 1 100 ? -2.129 6.851 21.997 1.00 79.44 100 TYR A O 1
ATOM 786 N N . GLN A 1 101 ? -0.343 5.774 21.174 1.00 76.44 101 GLN A N 1
ATOM 787 C CA . GLN A 1 101 ? 0.126 5.273 22.471 1.00 76.44 101 GLN A CA 1
ATOM 788 C C . GLN A 1 101 ? 0.698 6.384 23.356 1.00 76.44 101 GLN A C 1
ATOM 790 O O . GLN A 1 101 ? 0.477 6.362 24.564 1.00 76.44 101 GLN A O 1
ATOM 795 N N . HIS A 1 102 ? 1.403 7.351 22.764 1.00 71.56 102 HIS A N 1
ATOM 796 C CA . HIS A 1 102 ? 2.182 8.344 23.510 1.00 71.56 102 HIS A CA 1
ATOM 797 C C . HIS A 1 102 ? 1.560 9.749 23.550 1.00 71.56 102 HIS A C 1
ATOM 799 O O . HIS A 1 102 ? 1.934 10.562 24.392 1.00 71.56 102 HIS A O 1
ATOM 805 N N . CYS A 1 103 ? 0.596 10.073 22.683 1.00 68.38 103 CYS A N 1
ATOM 806 C CA . CYS A 1 103 ? -0.181 11.308 22.785 1.00 68.38 103 CYS A CA 1
ATOM 807 C C . CYS A 1 103 ? -1.543 11.020 23.428 1.00 68.38 103 CYS A C 1
ATOM 809 O O . CYS A 1 103 ? -2.383 10.358 22.826 1.00 68.38 103 CYS A O 1
ATOM 811 N N . PHE A 1 104 ? -1.779 11.572 24.625 1.00 56.56 104 PHE A N 1
ATOM 812 C CA . PHE A 1 104 ? -3.065 11.558 25.341 1.00 56.56 104 PHE A CA 1
ATOM 813 C C . PHE A 1 104 ? -4.250 11.868 24.405 1.00 56.56 104 PHE A C 1
ATOM 815 O O . PHE A 1 104 ? -4.480 13.039 24.099 1.00 56.56 104 PHE A O 1
ATOM 822 N N . ARG A 1 105 ? -5.003 10.854 23.935 1.00 59.00 105 ARG A N 1
ATOM 823 C CA . ARG A 1 105 ? -6.219 11.049 23.116 1.00 59.00 105 ARG A CA 1
ATOM 824 C C . ARG A 1 105 ? -7.283 9.954 23.251 1.00 59.00 105 ARG A C 1
ATOM 826 O O . ARG A 1 105 ? -7.008 8.793 23.546 1.00 59.00 105 ARG A O 1
ATOM 833 N N . GLU A 1 106 ? -8.520 10.390 23.002 1.00 57.22 106 GLU A N 1
ATOM 834 C CA . GLU A 1 106 ? -9.781 9.640 23.030 1.00 57.22 106 GLU A CA 1
ATOM 835 C C . GLU A 1 106 ? -9.795 8.399 22.120 1.00 57.22 106 GLU A C 1
ATOM 837 O O . GLU A 1 106 ? -9.216 8.378 21.031 1.00 57.22 106 GLU A O 1
ATOM 842 N N . GLN A 1 107 ? -10.559 7.379 22.533 1.00 58.59 107 GLN A N 1
ATOM 843 C CA . GLN A 1 107 ? -10.775 6.118 21.801 1.00 58.59 107 GLN A CA 1
ATOM 844 C C . GLN A 1 107 ? -11.254 6.303 20.348 1.00 58.59 107 GLN A C 1
ATOM 846 O O . GLN A 1 107 ? -10.996 5.432 19.516 1.00 58.59 107 GLN A O 1
ATOM 851 N N . ALA A 1 108 ? -11.874 7.441 20.015 1.00 58.22 108 ALA A N 1
ATOM 852 C CA . ALA A 1 108 ? -12.322 7.779 18.662 1.00 58.22 108 ALA A CA 1
ATOM 853 C C . ALA A 1 108 ? -11.194 7.749 17.609 1.00 58.22 108 ALA A C 1
ATOM 855 O O . ALA A 1 108 ? -11.457 7.526 16.429 1.00 58.22 108 ALA A O 1
ATOM 856 N N . GLN A 1 109 ? -9.927 7.909 18.011 1.00 71.44 109 GLN A N 1
ATOM 857 C CA . GLN A 1 109 ? -8.794 7.878 17.077 1.00 71.44 109 GLN A CA 1
ATOM 858 C C . GLN A 1 109 ? -8.313 6.473 16.704 1.00 71.44 109 GLN A C 1
ATOM 860 O O . GLN A 1 109 ? -7.572 6.327 15.732 1.00 71.44 109 GLN A O 1
ATOM 865 N N . LEU A 1 110 ? -8.744 5.437 17.428 1.00 82.69 110 LEU A N 1
ATOM 866 C CA . LEU A 1 110 ? -8.319 4.059 17.177 1.00 82.69 110 LEU A CA 1
ATOM 867 C C . LEU A 1 110 ? -9.084 3.417 16.011 1.00 82.69 110 LEU A C 1
ATOM 869 O O . LEU A 1 110 ? -8.532 2.572 15.306 1.00 82.69 110 LEU A O 1
ATOM 873 N N . VAL A 1 111 ? -10.328 3.846 15.768 1.00 88.00 111 VAL A N 1
ATOM 874 C CA . VAL A 1 111 ? -11.165 3.336 14.668 1.00 88.00 111 VAL A CA 1
ATOM 875 C C . VAL A 1 111 ? -10.515 3.587 13.296 1.00 88.00 111 VAL A C 1
ATOM 877 O O . VAL A 1 111 ? -10.317 2.614 12.568 1.00 88.00 111 VAL A O 1
ATOM 880 N N . PRO A 1 112 ? -10.059 4.810 12.951 1.00 90.06 112 PRO A N 1
ATOM 881 C CA . PRO A 1 112 ? -9.340 5.044 11.697 1.00 90.06 112 PRO A CA 1
ATOM 882 C C . PRO A 1 112 ? -8.064 4.207 11.529 1.00 90.06 112 PRO A C 1
ATOM 884 O O . PRO A 1 112 ? -7.747 3.793 10.419 1.00 90.06 112 PRO A O 1
ATOM 887 N N . ILE A 1 113 ? -7.326 3.933 12.613 1.00 89.75 113 ILE A N 1
ATOM 888 C CA . ILE A 1 113 ? -6.091 3.129 12.554 1.00 89.75 113 ILE A CA 1
ATOM 889 C C . ILE A 1 113 ? -6.430 1.653 12.283 1.00 89.75 113 ILE A C 1
ATOM 891 O O . ILE A 1 113 ? -5.774 1.008 11.464 1.00 89.75 113 ILE A O 1
ATOM 895 N N . ARG A 1 114 ? -7.506 1.130 12.888 1.00 90.88 114 ARG A N 1
ATOM 896 C CA . ARG A 1 114 ? -8.021 -0.215 12.581 1.00 90.88 114 ARG A CA 1
ATOM 897 C C . ARG A 1 114 ? -8.485 -0.342 11.136 1.00 90.88 114 ARG A C 1
ATOM 899 O O . ARG A 1 114 ? -8.145 -1.327 10.480 1.00 90.88 114 ARG A O 1
ATOM 906 N N . ASN A 1 115 ? -9.228 0.648 10.645 1.00 93.19 115 ASN A N 1
ATOM 907 C CA . ASN A 1 115 ? -9.659 0.704 9.250 1.00 93.19 115 ASN A CA 1
ATOM 908 C C . ASN A 1 115 ? -8.447 0.687 8.314 1.00 93.19 115 ASN A C 1
ATOM 910 O O . ASN A 1 115 ? -8.399 -0.120 7.391 1.00 93.19 115 ASN A O 1
ATOM 914 N N . ALA A 1 116 ? -7.421 1.477 8.636 1.00 93.56 116 ALA A N 1
ATOM 915 C CA . ALA A 1 116 ? -6.172 1.532 7.890 1.00 93.56 116 ALA A CA 1
ATOM 916 C C . ALA A 1 116 ? -5.454 0.187 7.806 1.00 93.56 116 ALA A C 1
ATOM 918 O O . ALA A 1 116 ? -5.070 -0.226 6.714 1.00 93.56 116 ALA A O 1
ATOM 919 N N . ALA A 1 117 ? -5.337 -0.547 8.912 1.00 93.69 117 ALA A N 1
ATOM 920 C CA . ALA A 1 117 ? -4.766 -1.887 8.867 1.00 93.69 117 ALA A CA 1
ATOM 921 C C . ALA A 1 117 ? -5.636 -2.864 8.062 1.00 93.69 117 ALA A C 1
ATOM 923 O O . ALA A 1 117 ? -5.110 -3.620 7.251 1.00 93.69 117 ALA A O 1
ATOM 924 N N . LYS A 1 118 ? -6.961 -2.858 8.247 1.00 95.00 118 LYS A N 1
ATOM 925 C CA . LYS A 1 118 ? -7.866 -3.725 7.475 1.00 95.00 118 LYS A CA 1
ATOM 926 C C . LYS A 1 118 ? -7.733 -3.460 5.971 1.00 95.00 118 LYS A C 1
ATOM 928 O O . LYS A 1 118 ? -7.514 -4.395 5.205 1.00 95.00 118 LYS A O 1
ATOM 933 N N . ASN A 1 119 ? -7.833 -2.197 5.568 1.00 95.56 119 ASN A N 1
ATOM 934 C CA . ASN A 1 119 ? -7.773 -1.777 4.172 1.00 95.56 119 ASN A CA 1
ATOM 935 C C . ASN A 1 119 ? -6.408 -2.064 3.556 1.00 95.56 119 ASN A C 1
ATOM 937 O O . ASN A 1 119 ? -6.349 -2.579 2.444 1.00 95.56 119 ASN A O 1
ATOM 941 N N . TRP A 1 120 ? -5.320 -1.830 4.295 1.00 96.19 120 TRP A N 1
ATOM 942 C CA . TRP A 1 120 ? -3.984 -2.187 3.831 1.00 96.19 120 TRP A CA 1
ATOM 943 C C . TRP A 1 120 ? -3.867 -3.682 3.504 1.00 96.19 120 TRP A C 1
ATOM 945 O O . TRP A 1 120 ? -3.326 -4.030 2.460 1.00 96.19 120 TRP A O 1
ATOM 955 N N . GLY A 1 121 ? -4.423 -4.562 4.348 1.00 95.19 121 GLY A N 1
ATOM 956 C CA . GLY A 1 121 ? -4.408 -6.009 4.105 1.00 95.19 121 GLY A CA 1
ATOM 957 C C . GLY A 1 121 ? -5.127 -6.401 2.810 1.00 95.19 121 GLY A C 1
ATOM 958 O O . GLY A 1 121 ? -4.592 -7.184 2.030 1.00 95.19 121 GLY A O 1
ATOM 959 N N . MET A 1 122 ? -6.293 -5.803 2.543 1.00 95.44 122 MET A N 1
ATOM 960 C CA . MET A 1 122 ? -7.045 -6.033 1.298 1.00 95.44 122 MET A CA 1
ATOM 961 C C . MET A 1 122 ? -6.273 -5.542 0.066 1.00 95.44 122 MET A C 1
ATOM 963 O O . MET A 1 122 ? -6.181 -6.248 -0.935 1.00 95.44 122 MET A O 1
ATOM 967 N N . ILE A 1 123 ? -5.664 -4.355 0.156 1.00 95.62 123 ILE A N 1
ATOM 968 C CA . ILE A 1 123 ? -4.848 -3.787 -0.923 1.00 95.62 123 ILE A CA 1
ATOM 969 C C . ILE A 1 123 ? -3.628 -4.670 -1.206 1.00 95.62 123 ILE A C 1
ATOM 971 O O . ILE A 1 123 ? -3.312 -4.923 -2.367 1.00 95.62 123 ILE A O 1
ATOM 975 N N . TRP A 1 124 ? -2.935 -5.143 -0.165 1.00 95.38 124 TRP A N 1
ATOM 976 C CA . TRP A 1 124 ? -1.764 -6.001 -0.333 1.00 95.38 124 TRP A CA 1
ATOM 977 C C . TRP A 1 124 ? -2.121 -7.340 -0.980 1.00 95.38 124 TRP A C 1
ATOM 979 O O . TRP A 1 124 ? -1.374 -7.831 -1.829 1.00 95.38 124 TRP A O 1
ATOM 989 N N . GLN A 1 125 ? -3.259 -7.924 -0.602 1.00 95.12 125 GLN A N 1
ATOM 990 C CA . GLN A 1 125 ? -3.751 -9.150 -1.219 1.00 95.12 125 GLN A CA 1
ATOM 991 C C . GLN A 1 125 ? -4.000 -8.944 -2.719 1.00 95.12 125 GLN A C 1
ATOM 993 O O . GLN A 1 125 ? -3.430 -9.670 -3.527 1.00 95.12 125 GLN A O 1
ATOM 998 N N . MET A 1 126 ? -4.739 -7.895 -3.088 1.00 94.38 126 MET A N 1
ATOM 999 C CA . MET A 1 126 ? -4.989 -7.547 -4.491 1.00 94.38 126 MET A CA 1
ATOM 1000 C C . MET A 1 126 ? -3.689 -7.271 -5.260 1.00 94.38 126 MET A C 1
ATOM 1002 O O . MET A 1 126 ? -3.504 -7.751 -6.372 1.00 94.38 126 MET A O 1
ATOM 1006 N N . TYR A 1 127 ? -2.738 -6.552 -4.655 1.00 92.88 127 TYR A N 1
ATOM 1007 C CA . TYR A 1 127 ? -1.404 -6.365 -5.231 1.00 92.88 127 TYR A CA 1
ATOM 1008 C C . TYR A 1 127 ? -0.705 -7.705 -5.506 1.00 92.88 127 TYR A C 1
ATOM 1010 O O . TYR A 1 127 ? -0.137 -7.909 -6.581 1.00 92.88 127 TYR A O 1
ATOM 1018 N N . SER A 1 128 ? -0.747 -8.614 -4.535 1.00 92.00 128 SER A N 1
ATOM 1019 C CA . SER A 1 128 ? -0.081 -9.913 -4.618 1.00 92.00 128 SER A CA 1
ATOM 1020 C C . SER A 1 128 ? -0.680 -10.784 -5.721 1.00 92.00 128 SER A C 1
ATOM 1022 O O . SER A 1 128 ? 0.078 -11.409 -6.459 1.00 92.00 128 SER A O 1
ATOM 1024 N N . GLU A 1 129 ? -2.007 -10.789 -5.849 1.00 92.62 129 GLU A N 1
ATOM 1025 C CA . GLU A 1 129 ? -2.752 -11.597 -6.819 1.00 92.62 129 GLU A CA 1
ATOM 1026 C C . GLU A 1 129 ? -2.659 -11.030 -8.244 1.00 92.62 129 GLU A C 1
ATOM 1028 O O . GLU A 1 129 ? -2.338 -11.770 -9.175 1.00 92.62 129 GLU A O 1
ATOM 1033 N N . ASP A 1 130 ? -2.860 -9.720 -8.412 1.00 90.31 130 ASP A N 1
ATOM 1034 C CA . ASP A 1 130 ? -3.090 -9.126 -9.736 1.00 90.31 130 ASP A CA 1
ATOM 1035 C C . ASP A 1 130 ? -1.863 -8.419 -10.326 1.00 90.31 130 ASP A C 1
ATOM 1037 O O . ASP A 1 130 ? -1.727 -8.315 -11.546 1.00 90.31 130 ASP A O 1
ATOM 1041 N N . PHE A 1 131 ? -0.952 -7.916 -9.485 1.00 88.50 131 PHE A N 1
ATOM 1042 C CA . PHE A 1 131 ? 0.091 -6.982 -9.927 1.00 88.50 131 PHE A CA 1
ATOM 1043 C C . PHE A 1 131 ? 1.518 -7.501 -9.739 1.00 88.50 131 PHE A C 1
ATOM 1045 O O . PHE A 1 131 ? 2.376 -7.198 -10.570 1.00 88.50 131 PHE A O 1
ATOM 1052 N N . SER A 1 132 ? 1.781 -8.305 -8.705 1.00 88.06 132 SER A N 1
ATOM 1053 C CA . SER A 1 132 ? 3.137 -8.691 -8.275 1.00 88.06 132 SER A CA 1
ATOM 1054 C C . SER A 1 132 ? 3.978 -9.407 -9.342 1.00 88.06 132 SER A C 1
ATOM 1056 O O . SER A 1 132 ? 5.198 -9.249 -9.384 1.00 88.06 132 SER A O 1
ATOM 1058 N N . ALA A 1 133 ? 3.336 -10.171 -10.229 1.00 85.75 133 ALA A N 1
ATOM 1059 C CA . ALA A 1 133 ? 3.999 -10.927 -11.291 1.00 85.75 133 ALA A CA 1
ATOM 1060 C C . ALA A 1 133 ? 4.097 -10.160 -12.624 1.00 85.75 133 ALA A C 1
ATOM 1062 O O . ALA A 1 133 ? 4.692 -10.659 -13.581 1.00 85.75 133 ALA A O 1
ATOM 1063 N N . SER A 1 134 ? 3.520 -8.958 -12.709 1.00 82.88 134 SER A N 1
ATOM 1064 C CA . SER A 1 134 ? 3.400 -8.190 -13.953 1.00 82.88 134 SER A CA 1
ATOM 1065 C C . SER A 1 134 ? 4.230 -6.899 -13.917 1.00 82.88 134 SER A C 1
ATOM 1067 O O . SER A 1 134 ? 4.366 -6.272 -12.864 1.00 82.88 134 SER A O 1
ATOM 1069 N N . PRO A 1 135 ? 4.822 -6.456 -15.043 1.00 80.44 135 PRO A N 1
ATOM 1070 C CA . PRO A 1 135 ? 5.438 -5.134 -15.110 1.00 80.44 135 PRO A CA 1
ATOM 1071 C C . PRO A 1 135 ? 4.427 -4.028 -14.740 1.00 80.44 135 PRO A C 1
ATOM 1073 O O . PRO A 1 135 ? 3.278 -4.105 -15.170 1.00 80.44 135 PRO A O 1
ATOM 1076 N N . PRO A 1 136 ? 4.833 -2.972 -14.011 1.00 82.44 136 PRO A N 1
ATOM 1077 C CA . PRO A 1 136 ? 6.207 -2.620 -13.646 1.00 82.44 136 PRO A CA 1
ATOM 1078 C C . PRO A 1 136 ? 6.694 -3.222 -12.314 1.00 82.44 136 PRO A C 1
ATOM 1080 O O . PRO A 1 136 ? 7.808 -2.909 -11.903 1.00 82.44 136 PRO A O 1
ATOM 1083 N N . HIS A 1 137 ? 5.887 -4.063 -11.661 1.00 84.75 137 HIS A N 1
ATOM 1084 C CA . HIS A 1 137 ? 6.145 -4.586 -10.311 1.00 84.75 137 HIS A CA 1
ATOM 1085 C C . HIS A 1 137 ? 6.777 -5.978 -10.294 1.00 84.75 137 HIS A C 1
ATOM 1087 O O . HIS A 1 137 ? 7.181 -6.453 -9.238 1.00 84.75 137 HIS A O 1
ATOM 1093 N N . ALA A 1 138 ? 6.879 -6.632 -11.454 1.00 80.44 138 ALA A N 1
ATOM 1094 C CA . ALA A 1 138 ? 7.572 -7.903 -11.609 1.00 80.44 138 ALA A CA 1
ATOM 1095 C C . ALA A 1 138 ? 9.056 -7.759 -11.236 1.00 80.44 138 ALA A C 1
ATOM 1097 O O . ALA A 1 138 ? 9.828 -7.088 -11.924 1.00 80.44 138 ALA A O 1
ATOM 1098 N N . MET A 1 139 ? 9.455 -8.428 -10.160 1.00 70.44 139 MET A N 1
ATOM 1099 C CA . MET A 1 139 ? 10.820 -8.415 -9.634 1.00 70.44 139 MET A CA 1
ATOM 1100 C C . MET A 1 139 ? 11.496 -9.770 -9.861 1.00 70.44 139 MET A C 1
ATOM 1102 O O . MET A 1 139 ? 10.838 -10.806 -9.954 1.00 70.44 139 MET A O 1
ATOM 1106 N N . VAL A 1 140 ? 12.829 -9.778 -9.941 1.00 65.25 140 VAL A N 1
ATOM 1107 C CA . VAL A 1 140 ? 13.601 -11.001 -10.209 1.00 65.25 140 VAL A CA 1
ATOM 1108 C C . VAL A 1 140 ? 13.696 -11.845 -8.932 1.00 65.25 140 VAL A C 1
ATOM 1110 O O . VAL A 1 140 ? 14.143 -11.355 -7.890 1.00 65.25 140 VAL A O 1
ATOM 1113 N N . THR A 1 141 ? 13.283 -13.113 -9.013 1.00 61.53 141 THR A N 1
ATOM 1114 C CA . THR A 1 141 ? 13.427 -14.110 -7.939 1.00 61.53 141 THR A CA 1
ATOM 1115 C C . THR A 1 141 ? 14.849 -14.677 -7.886 1.00 61.53 141 THR A C 1
ATOM 1117 O O . THR A 1 141 ? 15.594 -14.630 -8.867 1.00 61.53 141 THR A O 1
ATOM 1120 N N . GLU A 1 142 ? 15.240 -15.222 -6.729 1.00 60.03 142 GLU A N 1
ATOM 1121 C CA . GLU A 1 142 ? 16.612 -15.692 -6.468 1.00 60.03 142 GLU A CA 1
ATOM 1122 C C . GLU A 1 142 ? 17.085 -16.799 -7.427 1.00 60.03 142 GLU A C 1
ATOM 1124 O O . GLU A 1 142 ? 18.283 -16.925 -7.669 1.00 60.03 142 GLU A O 1
ATOM 1129 N N . ASP A 1 143 ? 16.158 -17.517 -8.061 1.00 58.06 143 ASP A N 1
ATOM 1130 C CA . ASP A 1 143 ? 16.462 -18.636 -8.959 1.00 58.06 143 ASP A CA 1
ATOM 1131 C C . ASP A 1 143 ? 16.974 -18.202 -10.348 1.00 58.06 143 ASP A C 1
ATOM 1133 O O . ASP A 1 143 ? 17.563 -18.999 -11.074 1.00 58.06 143 ASP A O 1
ATOM 1137 N N . THR A 1 144 ? 16.792 -16.933 -10.739 1.00 59.62 144 THR A N 1
ATOM 1138 C CA . THR A 1 144 ? 17.229 -16.393 -12.053 1.00 59.62 144 THR A CA 1
ATOM 1139 C C . THR A 1 144 ? 18.320 -15.322 -11.928 1.00 59.62 144 THR A C 1
ATOM 1141 O O . THR A 1 144 ? 18.552 -14.502 -12.828 1.00 59.62 144 THR A O 1
ATOM 1144 N N . MET A 1 145 ? 18.996 -15.330 -10.781 1.00 60.69 145 MET A N 1
ATOM 1145 C CA . MET A 1 145 ? 19.842 -14.253 -10.298 1.00 60.69 145 MET A CA 1
ATOM 1146 C C . MET A 1 145 ? 21.236 -14.257 -10.934 1.00 60.69 145 MET A C 1
ATOM 1148 O O . MET A 1 145 ? 22.029 -15.171 -10.733 1.00 60.69 145 MET A O 1
ATOM 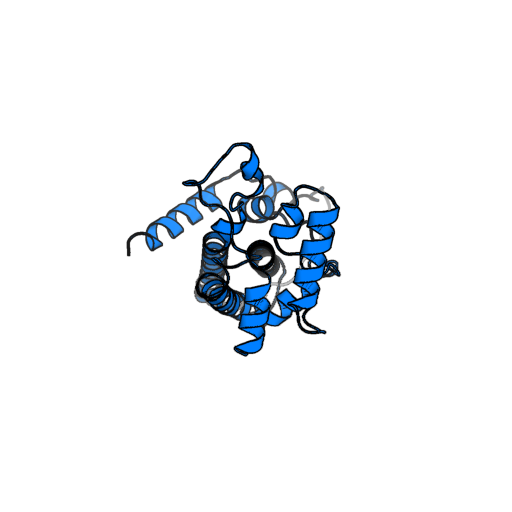1152 N N . THR A 1 146 ? 21.583 -13.185 -11.647 1.00 68.31 146 THR A N 1
ATOM 1153 C CA . THR A 1 146 ? 22.970 -12.893 -12.048 1.00 68.31 146 THR A CA 1
ATOM 1154 C C . THR A 1 146 ? 23.495 -11.679 -11.281 1.00 68.31 146 THR A C 1
ATOM 1156 O O . THR A 1 146 ? 22.709 -10.847 -10.826 1.00 68.31 146 THR A O 1
ATOM 1159 N N . ILE A 1 147 ? 24.823 -11.544 -11.151 1.00 62.75 147 ILE A N 1
ATOM 1160 C CA . ILE A 1 147 ? 25.472 -10.413 -10.447 1.00 62.75 147 ILE A CA 1
ATOM 1161 C C . ILE A 1 147 ? 24.956 -9.065 -10.982 1.00 62.75 147 ILE A C 1
ATOM 1163 O O . ILE A 1 147 ? 24.614 -8.173 -10.211 1.00 62.75 147 ILE A O 1
ATOM 1167 N N . HIS A 1 148 ? 24.784 -8.953 -12.302 1.00 63.72 148 HIS A N 1
ATOM 1168 C CA . HIS A 1 148 ? 24.267 -7.748 -12.959 1.00 63.72 148 HIS A CA 1
ATOM 1169 C C . HIS A 1 148 ? 22.786 -7.447 -12.676 1.00 63.72 148 HIS A C 1
ATOM 1171 O O . HIS A 1 148 ? 22.348 -6.327 -12.909 1.00 63.72 148 HIS A O 1
ATOM 1177 N N . LYS A 1 149 ? 22.008 -8.413 -12.173 1.00 66.06 149 LYS A N 1
ATOM 1178 C CA . LYS A 1 149 ? 20.585 -8.243 -11.838 1.00 66.06 149 LYS A CA 1
ATOM 1179 C C . LYS A 1 149 ? 20.349 -8.010 -10.345 1.00 66.06 149 LYS A C 1
ATOM 1181 O O . LYS A 1 149 ? 19.198 -7.917 -9.944 1.00 66.06 149 LYS A O 1
ATOM 1186 N N . MET A 1 150 ? 21.392 -7.907 -9.510 1.00 65.25 150 MET A N 1
ATOM 1187 C CA . MET A 1 150 ? 21.264 -7.748 -8.048 1.00 65.25 150 MET A CA 1
ATOM 1188 C C . MET A 1 150 ? 20.448 -6.537 -7.597 1.00 65.25 150 MET A C 1
ATOM 1190 O O . MET A 1 150 ? 19.731 -6.644 -6.605 1.00 65.25 150 MET A O 1
ATOM 1194 N N . CYS A 1 151 ? 20.472 -5.438 -8.347 1.00 60.66 151 CYS A N 1
ATOM 1195 C CA . CYS A 1 151 ? 19.601 -4.285 -8.106 1.00 60.66 151 CYS A CA 1
ATOM 1196 C C . CYS A 1 151 ? 18.108 -4.566 -8.380 1.00 60.66 151 CYS A C 1
ATOM 1198 O O . CYS A 1 151 ? 17.258 -3.822 -7.897 1.00 60.66 151 CYS A O 1
ATOM 1200 N N . ASN A 1 152 ? 17.789 -5.657 -9.088 1.00 64.56 152 ASN A N 1
ATOM 1201 C CA . ASN A 1 152 ? 16.429 -6.061 -9.455 1.00 64.56 152 ASN A CA 1
ATOM 1202 C C . ASN A 1 152 ? 15.799 -7.061 -8.473 1.00 64.56 152 ASN A C 1
ATOM 1204 O O . ASN A 1 152 ? 14.689 -7.545 -8.708 1.00 64.56 152 ASN A O 1
ATOM 1208 N N . ARG A 1 153 ? 16.506 -7.402 -7.385 1.00 70.25 153 ARG A N 1
ATOM 1209 C CA . ARG A 1 153 ? 15.980 -8.276 -6.325 1.00 70.25 153 ARG A CA 1
ATOM 1210 C C . ARG A 1 153 ? 14.829 -7.596 -5.616 1.00 70.25 153 ARG A C 1
ATOM 1212 O O . ARG A 1 153 ? 14.876 -6.390 -5.370 1.00 70.25 153 ARG A O 1
ATOM 1219 N N . VAL A 1 154 ? 13.846 -8.393 -5.196 1.00 69.06 154 VAL A N 1
ATOM 1220 C CA . VAL A 1 154 ? 12.838 -7.914 -4.249 1.00 69.06 154 VAL A CA 1
ATOM 1221 C C . VAL A 1 154 ? 13.555 -7.449 -2.981 1.00 69.06 154 VAL A C 1
ATOM 1223 O O . VAL A 1 154 ? 14.160 -8.251 -2.267 1.00 69.06 154 VAL A O 1
ATOM 1226 N N . GLY A 1 155 ? 13.540 -6.138 -2.751 1.00 74.88 155 GLY A N 1
ATOM 1227 C CA . GLY A 1 155 ? 14.168 -5.517 -1.595 1.00 74.88 155 GLY A CA 1
ATOM 1228 C C . GLY A 1 155 ? 13.399 -5.785 -0.303 1.00 74.88 155 GLY A C 1
ATOM 1229 O O . GLY A 1 155 ? 12.497 -6.621 -0.232 1.00 74.88 155 GLY A O 1
ATOM 1230 N N . PHE A 1 156 ? 13.734 -5.018 0.733 1.00 78.06 156 PHE A N 1
ATOM 1231 C CA . PHE A 1 156 ? 13.147 -5.151 2.068 1.00 78.06 156 PHE A CA 1
ATOM 1232 C C . PHE A 1 156 ? 11.610 -5.055 2.087 1.00 78.06 156 PHE A C 1
ATOM 1234 O O . PHE A 1 156 ? 10.971 -5.654 2.947 1.00 78.06 156 PHE A O 1
ATOM 1241 N N . MET A 1 157 ? 11.004 -4.374 1.105 1.00 84.00 157 MET A N 1
ATOM 1242 C CA . MET A 1 157 ? 9.550 -4.244 0.980 1.00 84.00 157 MET A CA 1
ATOM 1243 C C . MET A 1 157 ? 8.803 -5.575 0.801 1.00 84.00 157 MET A C 1
ATOM 1245 O O . MET A 1 157 ? 7.601 -5.612 1.043 1.00 84.00 157 MET A O 1
ATOM 1249 N N . ARG A 1 158 ? 9.485 -6.680 0.453 1.00 83.44 158 ARG A N 1
ATOM 1250 C CA . ARG A 1 158 ? 8.872 -8.025 0.452 1.00 83.44 158 ARG A CA 1
ATOM 1251 C C . ARG A 1 158 ? 8.301 -8.429 1.808 1.00 83.44 158 ARG A C 1
ATOM 1253 O O . ARG A 1 158 ? 7.372 -9.220 1.848 1.00 83.44 158 ARG A O 1
ATOM 1260 N N . HIS A 1 159 ? 8.850 -7.858 2.880 1.00 86.62 159 HIS A N 1
ATOM 1261 C CA . HIS A 1 159 ? 8.446 -8.132 4.253 1.00 86.62 159 HIS A CA 1
ATOM 1262 C C . HIS A 1 159 ? 7.321 -7.204 4.750 1.00 86.62 159 HIS A C 1
ATOM 1264 O O . HIS A 1 159 ? 7.077 -7.086 5.951 1.00 86.62 159 HIS A O 1
ATOM 1270 N N . ALA A 1 160 ? 6.655 -6.462 3.856 1.00 90.56 160 ALA A N 1
ATOM 1271 C CA . ALA A 1 160 ? 5.551 -5.585 4.242 1.00 90.56 160 ALA A CA 1
ATOM 1272 C C . ALA A 1 160 ? 4.397 -6.314 4.970 1.00 90.56 160 ALA A C 1
ATOM 1274 O O . ALA A 1 160 ? 3.863 -5.724 5.916 1.00 90.56 160 ALA A O 1
ATOM 1275 N N . PRO A 1 161 ? 4.021 -7.563 4.614 1.00 92.00 161 PRO A N 1
ATOM 1276 C CA . PRO A 1 161 ? 3.012 -8.327 5.354 1.00 92.00 161 PRO A CA 1
ATOM 1277 C C . PRO A 1 161 ? 3.370 -8.548 6.823 1.00 92.00 161 PRO A C 1
ATOM 1279 O O . PRO A 1 161 ? 2.514 -8.421 7.697 1.00 92.00 161 PRO A O 1
ATOM 1282 N N . GLU A 1 162 ? 4.637 -8.821 7.118 1.00 91.00 162 GLU A N 1
ATOM 1283 C CA . GLU A 1 162 ? 5.149 -9.035 8.469 1.00 91.00 162 GLU A CA 1
ATOM 1284 C C . GLU A 1 162 ? 5.083 -7.735 9.278 1.00 91.00 162 GLU A C 1
ATOM 1286 O O . GLU A 1 162 ? 4.657 -7.733 10.435 1.00 91.00 162 GLU A O 1
ATOM 1291 N N . PHE A 1 163 ? 5.414 -6.602 8.650 1.00 89.25 163 PHE A N 1
ATOM 1292 C CA . PHE A 1 163 ? 5.238 -5.281 9.259 1.00 89.25 163 PHE A CA 1
ATOM 1293 C C . PHE A 1 163 ? 3.764 -4.977 9.532 1.00 89.25 163 PHE A C 1
ATOM 1295 O O . PHE A 1 163 ? 3.435 -4.390 10.562 1.00 89.25 163 PHE A O 1
ATOM 1302 N N . TRP A 1 164 ? 2.863 -5.365 8.637 1.00 94.25 164 TRP A N 1
ATOM 1303 C CA . TRP A 1 164 ? 1.431 -5.171 8.836 1.00 94.25 164 TRP A CA 1
ATOM 1304 C C . TRP A 1 164 ? 0.888 -6.039 9.968 1.00 94.25 164 TRP A C 1
ATOM 1306 O O . TRP A 1 164 ? 0.136 -5.547 10.813 1.00 94.25 164 TRP A O 1
ATOM 1316 N N . LEU A 1 165 ? 1.308 -7.303 10.033 1.00 92.56 165 LEU A N 1
ATOM 1317 C CA . LEU A 1 165 ? 0.940 -8.206 11.116 1.00 92.56 165 LEU A CA 1
ATOM 1318 C C . LEU A 1 165 ? 1.406 -7.645 12.461 1.00 92.56 165 LEU A C 1
ATOM 1320 O O . LEU A 1 165 ? 0.628 -7.606 13.413 1.00 92.56 165 LEU A O 1
ATOM 1324 N N . LEU A 1 166 ? 2.636 -7.133 12.522 1.00 91.06 166 LEU A N 1
ATOM 1325 C CA . LEU A 1 166 ? 3.157 -6.471 13.712 1.00 91.06 166 LEU A CA 1
ATOM 1326 C C . LEU A 1 166 ? 2.292 -5.269 14.123 1.00 91.06 166 LEU A C 1
ATOM 1328 O O . LEU A 1 166 ? 1.926 -5.153 15.291 1.00 91.06 166 LEU A O 1
ATOM 1332 N N . ALA A 1 167 ? 1.905 -4.411 13.172 1.00 89.12 167 ALA A N 1
ATOM 1333 C CA . ALA A 1 167 ? 1.016 -3.279 13.447 1.00 89.12 167 ALA A CA 1
ATOM 1334 C C . ALA A 1 167 ? -0.337 -3.745 14.010 1.00 89.12 167 ALA A C 1
ATOM 1336 O O . ALA A 1 167 ? -0.834 -3.175 14.985 1.00 89.12 167 ALA A O 1
ATOM 1337 N N . LYS A 1 168 ? -0.919 -4.814 13.450 1.00 90.88 168 LYS A N 1
ATOM 1338 C CA . LYS A 1 168 ? -2.145 -5.419 13.987 1.00 90.88 168 LYS A CA 1
ATOM 1339 C C . LYS A 1 168 ? -1.978 -5.893 15.426 1.00 90.88 168 LYS A C 1
ATOM 1341 O O . LYS A 1 168 ? -2.807 -5.549 16.264 1.00 90.88 168 LYS A O 1
ATOM 1346 N N . LEU A 1 169 ? -0.888 -6.590 15.733 1.00 88.38 169 LEU A N 1
ATOM 1347 C CA . LEU A 1 169 ? -0.618 -7.076 17.088 1.00 88.38 169 LEU A CA 1
ATOM 1348 C C . LEU A 1 169 ? -0.467 -5.942 18.100 1.00 88.38 169 LEU A C 1
ATOM 1350 O O . LEU A 1 169 ? -1.003 -6.025 19.206 1.00 88.38 169 LEU A O 1
ATOM 1354 N N . MET A 1 170 ? 0.215 -4.862 17.720 1.00 86.94 170 MET A N 1
ATOM 1355 C CA . MET A 1 170 ? 0.335 -3.678 18.571 1.00 86.94 170 MET A CA 1
ATOM 1356 C C . MET A 1 170 ? -1.040 -3.053 18.854 1.00 86.94 170 MET A C 1
ATOM 1358 O O . MET A 1 170 ? -1.338 -2.722 20.001 1.00 86.94 170 MET A O 1
ATOM 1362 N N . MET A 1 171 ? -1.916 -2.948 17.850 1.00 85.69 171 MET A N 1
ATOM 1363 C CA . MET A 1 171 ? -3.285 -2.445 18.039 1.00 85.69 171 MET A CA 1
ATOM 1364 C C . MET A 1 171 ? -4.159 -3.355 18.906 1.00 85.69 171 MET A C 1
ATOM 1366 O O . MET A 1 171 ? -4.939 -2.860 19.730 1.00 85.69 171 MET A O 1
ATOM 1370 N N . ASP A 1 172 ? -4.052 -4.670 18.732 1.00 85.44 172 ASP A N 1
ATOM 1371 C CA . ASP A 1 172 ? -4.805 -5.640 19.527 1.00 85.44 172 ASP A CA 1
ATOM 1372 C C . ASP A 1 172 ? -4.374 -5.562 20.997 1.00 85.44 172 ASP A C 1
ATOM 1374 O O . ASP A 1 172 ? -5.224 -5.493 21.888 1.00 85.44 172 ASP A O 1
ATOM 1378 N N . ARG A 1 173 ? -3.066 -5.428 21.262 1.00 84.19 173 ARG A N 1
ATOM 1379 C CA . ARG A 1 173 ? -2.529 -5.184 22.610 1.00 84.19 173 ARG A CA 1
ATOM 1380 C C . ARG A 1 173 ? -3.104 -3.910 23.228 1.00 84.19 173 ARG A C 1
ATOM 1382 O O . ARG A 1 173 ? -3.584 -3.949 24.355 1.00 84.19 173 ARG A O 1
ATOM 1389 N N . ILE A 1 174 ? -3.114 -2.801 22.487 1.00 82.19 174 ILE A N 1
ATOM 1390 C CA . ILE A 1 174 ? -3.688 -1.525 22.947 1.00 82.19 174 ILE A CA 1
ATOM 1391 C C . ILE A 1 174 ? -5.173 -1.672 23.292 1.00 82.19 174 ILE A C 1
ATOM 1393 O O . ILE A 1 174 ? -5.642 -1.104 24.276 1.00 82.19 174 ILE A O 1
ATOM 1397 N N . THR A 1 175 ? -5.922 -2.425 22.488 1.00 79.94 175 THR A N 1
ATOM 1398 C CA . THR A 1 175 ? -7.347 -2.665 22.738 1.00 79.94 175 THR A CA 1
ATOM 1399 C C . THR A 1 175 ? -7.541 -3.483 24.011 1.00 79.94 175 THR A C 1
ATOM 1401 O O . THR A 1 175 ? -8.326 -3.095 24.870 1.00 79.94 175 THR A O 1
ATOM 1404 N N . ASN A 1 176 ? -6.802 -4.582 24.150 1.00 75.12 176 ASN A N 1
ATOM 1405 C CA . ASN A 1 176 ? -6.951 -5.516 25.262 1.00 75.12 176 ASN A CA 1
ATOM 1406 C C . ASN A 1 176 ? -6.472 -4.920 26.594 1.00 75.12 176 ASN A C 1
ATOM 1408 O O . ASN A 1 176 ? -7.097 -5.161 27.622 1.00 75.12 176 ASN A O 1
ATOM 1412 N N . CYS A 1 177 ? -5.429 -4.081 26.587 1.00 66.12 177 CYS A N 1
ATOM 1413 C CA . CYS A 1 177 ? -4.996 -3.344 27.777 1.00 66.12 177 CYS A CA 1
ATOM 1414 C C . CYS A 1 177 ? -6.063 -2.355 28.277 1.00 66.12 177 CYS A C 1
ATOM 1416 O O . CYS A 1 177 ? -6.206 -2.185 29.481 1.00 66.12 177 CYS A O 1
ATOM 1418 N N . LYS A 1 178 ? -6.858 -1.746 27.384 1.00 57.22 178 LYS A N 1
ATOM 1419 C CA . LYS A 1 178 ? -7.928 -0.806 27.771 1.00 57.22 178 LYS A CA 1
ATOM 1420 C C . LYS A 1 178 ? -9.186 -1.484 28.327 1.00 57.22 178 LYS A C 1
ATOM 1422 O O . LYS A 1 178 ? -9.990 -0.814 28.962 1.00 57.22 178 LYS A O 1
ATOM 1427 N N . VAL A 1 179 ? -9.375 -2.786 28.095 1.00 53.03 179 VAL A N 1
ATOM 1428 C CA . VAL A 1 179 ? -10.514 -3.557 28.638 1.00 53.03 179 VAL A CA 1
ATOM 1429 C C . VAL A 1 179 ? -10.296 -3.928 30.115 1.00 53.03 179 VAL A C 1
ATOM 1431 O O . VAL A 1 179 ? -11.251 -4.260 30.809 1.00 53.03 179 VAL A O 1
ATOM 1434 N N . LEU A 1 180 ? -9.059 -3.828 30.618 1.00 44.84 180 LEU A N 1
ATOM 1435 C CA . LEU A 1 180 ? -8.675 -4.236 31.973 1.00 44.84 180 LEU A CA 1
ATOM 1436 C C . LEU A 1 180 ? -8.613 -3.093 33.003 1.00 44.84 180 LEU A C 1
ATOM 1438 O O . LEU A 1 180 ? -8.192 -3.346 34.127 1.00 44.84 180 LEU A O 1
ATOM 1442 N N . GLU A 1 181 ? -9.054 -1.873 32.679 1.00 35.28 181 GLU A N 1
ATOM 1443 C CA . GLU A 1 181 ? -9.187 -0.793 33.671 1.00 35.28 181 GLU A CA 1
ATOM 1444 C C . GLU A 1 181 ? -10.655 -0.586 34.093 1.00 35.28 181 GLU A C 1
ATOM 1446 O O . GLU A 1 181 ? -11.418 0.085 33.389 1.00 35.28 181 GLU A O 1
ATOM 1451 N N . PRO A 1 182 ? -11.088 -1.100 35.262 1.00 35.78 182 PRO A N 1
ATOM 1452 C CA . PRO A 1 182 ? -12.223 -0.537 35.974 1.00 35.78 182 PRO A CA 1
ATOM 1453 C C . PRO A 1 182 ? -11.840 0.871 36.436 1.00 35.78 182 PRO A C 1
ATOM 1455 O O . PRO A 1 182 ? -10.923 1.064 37.232 1.00 35.78 182 PRO A O 1
ATOM 1458 N N . ARG A 1 183 ? -12.546 1.869 35.908 1.00 38.12 183 ARG A N 1
ATOM 1459 C CA . ARG A 1 183 ? -12.424 3.274 36.292 1.00 38.12 183 ARG A CA 1
ATOM 1460 C C . ARG A 1 183 ? -12.963 3.465 37.714 1.00 38.12 183 ARG A C 1
ATOM 1462 O O . ARG A 1 183 ? -14.132 3.791 37.886 1.00 38.12 183 ARG A O 1
ATOM 1469 N N . GLU A 1 184 ? -12.119 3.270 38.721 1.00 30.03 184 GLU A N 1
ATOM 1470 C CA . GLU A 1 184 ? -12.370 3.785 40.071 1.00 30.03 184 GLU A CA 1
ATOM 1471 C C . GLU A 1 184 ? -12.200 5.319 40.042 1.00 30.03 184 GLU A C 1
ATOM 1473 O O . GLU A 1 184 ? -11.151 5.818 39.616 1.00 30.03 184 GLU A O 1
ATOM 1478 N N . PRO A 1 185 ? -13.218 6.108 40.424 1.00 36.72 185 PRO A N 1
ATOM 1479 C CA . PRO A 1 185 ? -13.093 7.554 40.509 1.00 36.72 185 PRO A CA 1
ATOM 1480 C C . PRO A 1 185 ? -12.213 7.900 41.713 1.00 36.72 185 PRO A C 1
ATOM 1482 O O . PRO A 1 185 ? -12.657 7.821 42.856 1.00 36.72 185 PRO A O 1
ATOM 1485 N N . PHE A 1 186 ? -10.958 8.284 41.461 1.00 34.06 186 PHE A N 1
ATOM 1486 C CA . PHE A 1 186 ? -10.060 8.758 42.512 1.00 34.06 186 PHE A CA 1
ATOM 1487 C C . PHE A 1 186 ? -10.684 9.959 43.232 1.00 34.06 186 PHE A C 1
ATOM 1489 O O . PHE A 1 186 ? -10.849 11.045 42.672 1.00 34.06 186 PHE A O 1
ATOM 1496 N N . GLY A 1 187 ? -11.071 9.708 44.480 1.00 30.83 187 GLY A N 1
ATOM 1497 C CA . GLY A 1 187 ? -11.635 10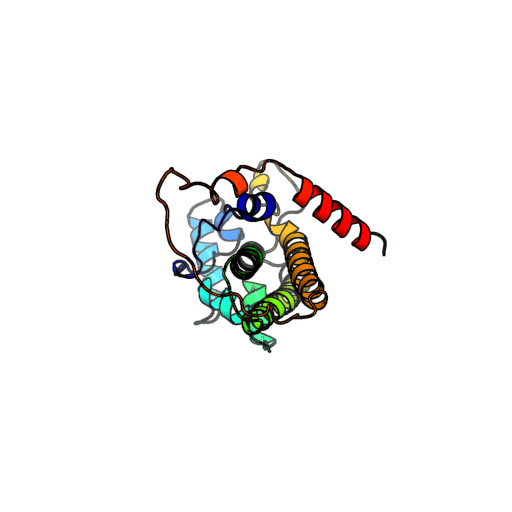.676 45.397 1.00 30.83 187 GLY A CA 1
ATOM 1498 C C . GLY A 1 187 ? -10.633 11.760 45.790 1.00 30.83 187 GLY A C 1
ATOM 1499 O O . GLY A 1 187 ? -9.464 11.503 46.054 1.00 30.83 187 GLY A O 1
ATOM 1500 N N . SER A 1 188 ? -11.170 12.977 45.827 1.00 33.50 188 SER A N 1
ATOM 1501 C CA . SER A 1 188 ? -10.778 14.158 46.600 1.00 33.50 188 SER A CA 1
ATOM 1502 C C . SER A 1 188 ? -9.751 13.951 47.721 1.00 33.50 188 SER A C 1
ATOM 1504 O O . SER A 1 188 ? -10.098 13.336 48.723 1.00 33.50 188 SER A O 1
ATOM 1506 N N . LEU A 1 189 ? -8.608 14.647 47.647 1.00 32.56 189 LEU A N 1
ATOM 1507 C CA . LEU A 1 189 ? -7.927 15.254 48.802 1.00 32.56 189 LEU A CA 1
ATOM 1508 C C . LEU A 1 189 ? -7.275 16.600 48.393 1.00 32.56 189 LEU A C 1
ATOM 1510 O O . LEU A 1 189 ? -6.829 16.788 47.266 1.00 32.56 189 LEU A O 1
ATOM 1514 N N . VAL A 1 190 ? -7.347 17.538 49.334 1.00 33.44 190 VAL A N 1
ATOM 1515 C CA . VAL A 1 190 ? -7.222 19.014 49.298 1.00 33.44 190 VAL A CA 1
ATOM 1516 C C . VAL A 1 190 ? -5.751 19.498 49.186 1.00 33.44 190 VAL A C 1
ATOM 1518 O O . VAL A 1 190 ? -4.854 18.699 49.447 1.00 33.44 190 VAL A O 1
ATOM 1521 N N . PRO A 1 191 ? -5.466 20.764 48.784 1.00 38.50 191 PRO A N 1
ATOM 1522 C CA . PRO A 1 191 ? -4.131 21.210 48.381 1.00 38.50 191 PRO A CA 1
ATOM 1523 C C . PRO A 1 191 ? -3.311 21.831 49.522 1.00 38.50 191 PRO A C 1
ATOM 1525 O O . PRO A 1 191 ? -3.812 22.675 50.262 1.00 38.50 191 PRO A O 1
ATOM 1528 N N . GLU A 1 192 ? -2.016 21.514 49.567 1.00 28.86 192 GLU A N 1
ATOM 1529 C CA . GLU A 1 192 ? -1.002 22.294 50.286 1.00 28.86 192 GLU A CA 1
ATOM 1530 C C . GLU A 1 192 ? 0.214 22.555 49.375 1.00 28.86 192 GLU A C 1
ATOM 1532 O O . GLU A 1 192 ? 0.736 21.665 48.707 1.00 28.86 192 GLU A O 1
ATOM 1537 N N . THR A 1 193 ? 0.646 23.812 49.342 1.00 32.41 193 THR A N 1
ATOM 1538 C CA . THR A 1 193 ? 1.841 24.360 48.665 1.00 32.41 193 THR A CA 1
ATOM 1539 C C . THR A 1 193 ? 2.709 25.064 49.718 1.00 32.41 193 THR A C 1
ATOM 1541 O O . THR A 1 193 ? 2.155 25.485 50.732 1.00 32.41 193 THR A O 1
ATOM 1544 N N . PRO A 1 194 ? 3.961 25.470 49.427 1.00 45.66 194 PRO A N 1
ATOM 1545 C CA . PRO A 1 194 ? 5.051 24.771 48.737 1.00 45.66 194 PRO A CA 1
ATOM 1546 C C . PRO A 1 194 ? 6.378 24.882 49.541 1.00 45.66 194 PRO A C 1
ATOM 1548 O O . PRO A 1 194 ? 6.573 25.830 50.299 1.00 45.66 194 PRO A O 1
ATOM 1551 N N . SER A 1 195 ? 7.361 24.003 49.323 1.00 27.72 195 SER A N 1
ATOM 1552 C CA . SER A 1 195 ? 8.751 24.308 49.709 1.00 27.72 195 SER A CA 1
ATOM 1553 C C . SER A 1 195 ? 9.718 23.946 48.593 1.00 27.72 195 SER A C 1
ATOM 1555 O O . SER A 1 195 ? 9.831 22.790 48.194 1.00 27.72 195 SER A O 1
ATOM 1557 N N . ALA A 1 196 ? 10.387 24.981 48.094 1.00 36.69 196 ALA A N 1
ATOM 1558 C CA . ALA A 1 196 ? 11.460 24.921 47.125 1.00 36.69 196 ALA A CA 1
ATOM 1559 C C . ALA A 1 196 ? 12.646 24.121 47.668 1.00 36.69 196 ALA A C 1
ATOM 1561 O O . ALA A 1 196 ? 13.114 24.413 48.762 1.00 36.69 196 ALA A O 1
ATOM 1562 N N . THR A 1 197 ? 13.129 23.163 46.886 1.00 33.03 197 THR A N 1
ATOM 1563 C CA . THR A 1 197 ? 14.457 23.180 46.255 1.00 33.03 197 THR A CA 1
ATOM 1564 C C . THR A 1 197 ? 14.644 21.872 45.502 1.00 33.03 197 THR A C 1
ATOM 1566 O O . THR A 1 197 ? 14.290 20.810 46.003 1.00 33.03 197 THR A O 1
ATOM 1569 N N . ASP A 1 198 ? 15.301 22.008 44.362 1.00 30.28 198 ASP A N 1
ATOM 1570 C CA . ASP A 1 198 ? 16.158 21.023 43.719 1.00 30.28 198 ASP A CA 1
ATOM 1571 C C . ASP A 1 198 ? 15.668 20.403 42.406 1.00 30.28 198 ASP A C 1
ATOM 1573 O O . ASP A 1 198 ? 14.515 20.028 42.193 1.00 30.28 198 ASP A O 1
ATOM 1577 N N . ASP A 1 199 ? 16.629 20.435 41.503 1.00 39.00 199 ASP A N 1
ATOM 1578 C CA . ASP A 1 199 ? 16.614 20.233 40.072 1.00 39.00 199 ASP A CA 1
ATOM 1579 C C . ASP A 1 199 ? 16.094 18.838 39.695 1.00 39.00 199 ASP A C 1
ATOM 1581 O O . ASP A 1 199 ? 16.622 17.814 40.121 1.00 39.00 199 ASP A O 1
ATOM 1585 N N . SER A 1 200 ? 15.027 18.768 38.901 1.00 34.56 200 SER A N 1
ATOM 1586 C CA . SER A 1 200 ? 14.559 17.502 38.319 1.00 34.56 200 SER A CA 1
ATOM 1587 C C . SER A 1 200 ? 13.924 17.741 36.957 1.00 34.56 200 SER A C 1
ATOM 1589 O O . SER A 1 200 ? 12.765 17.426 36.690 1.00 34.56 200 SER A O 1
ATOM 1591 N N . THR A 1 201 ? 14.729 18.278 36.045 1.00 41.16 201 THR A N 1
ATOM 1592 C CA . THR A 1 201 ? 14.382 18.321 34.622 1.00 41.16 201 THR A CA 1
ATOM 1593 C C . THR A 1 201 ? 14.697 16.994 33.917 1.00 41.16 201 THR A C 1
ATOM 1595 O O . THR A 1 201 ? 15.090 17.022 32.764 1.00 41.16 201 THR A O 1
ATOM 1598 N N . GLU A 1 202 ? 14.544 15.819 34.543 1.00 45.41 202 GLU A N 1
ATOM 1599 C CA . GLU A 1 202 ? 14.801 14.535 33.856 1.00 45.41 202 GLU A CA 1
ATOM 1600 C C . GLU A 1 202 ? 13.932 13.341 34.321 1.00 45.41 202 GLU A C 1
ATOM 1602 O O . GLU A 1 202 ? 14.460 12.350 34.816 1.00 45.41 202 GLU A O 1
ATOM 1607 N N . PRO A 1 203 ? 12.603 13.327 34.104 1.00 44.03 203 PRO A N 1
ATOM 1608 C CA . PRO A 1 203 ? 11.869 12.061 34.048 1.00 44.03 203 PRO A CA 1
ATOM 1609 C C . PRO A 1 203 ? 11.755 11.521 32.614 1.00 44.03 203 PRO A C 1
ATOM 1611 O O . PRO A 1 203 ? 11.474 10.346 32.416 1.00 44.03 203 PRO A O 1
ATOM 1614 N N . ILE A 1 204 ? 11.984 12.367 31.604 1.00 45.69 204 ILE A N 1
ATOM 1615 C CA . ILE A 1 204 ? 11.693 12.036 30.205 1.00 45.69 204 ILE A CA 1
ATOM 1616 C C . ILE A 1 204 ? 12.870 11.305 29.543 1.00 45.69 204 ILE A C 1
ATOM 1618 O O . ILE A 1 204 ? 12.647 10.392 28.761 1.00 45.69 204 ILE A O 1
ATOM 1622 N N . TYR A 1 205 ? 14.123 11.647 29.868 1.00 39.25 205 TYR A N 1
ATOM 1623 C CA . TYR A 1 205 ? 15.301 11.087 29.184 1.00 39.25 205 TYR A CA 1
ATOM 1624 C C . TYR A 1 205 ? 15.644 9.650 29.597 1.00 39.25 205 TYR A C 1
ATOM 1626 O O . TYR A 1 205 ? 16.099 8.873 28.761 1.00 39.25 205 TYR A O 1
ATOM 1634 N N . HIS A 1 206 ? 15.358 9.261 30.842 1.00 44.66 206 HIS A N 1
ATOM 1635 C CA . HIS A 1 206 ? 15.677 7.923 31.355 1.00 44.66 206 HIS A CA 1
ATOM 1636 C C . HIS A 1 206 ? 14.814 6.810 30.723 1.00 44.66 206 HIS A C 1
ATOM 1638 O O . HIS A 1 206 ? 15.174 5.631 30.767 1.00 44.66 206 HIS A O 1
ATOM 1644 N N . GLU A 1 207 ? 13.684 7.184 30.115 1.00 50.12 207 GLU A N 1
ATOM 1645 C CA . GLU A 1 207 ? 12.784 6.288 29.382 1.00 50.12 207 GLU A CA 1
ATOM 1646 C C . GLU A 1 207 ? 13.276 6.021 27.943 1.00 50.12 207 GLU A C 1
ATOM 1648 O O . GLU A 1 207 ? 12.984 4.969 27.376 1.00 50.12 207 GLU A O 1
ATOM 1653 N N . TYR A 1 208 ? 14.090 6.923 27.375 1.00 46.69 208 TYR A N 1
ATOM 1654 C CA . TYR A 1 208 ? 14.642 6.805 26.017 1.00 46.69 208 TYR A CA 1
ATOM 1655 C C . TYR A 1 208 ? 15.986 6.066 25.940 1.00 46.69 208 TYR A C 1
ATOM 1657 O O . TYR A 1 208 ? 16.393 5.688 24.842 1.00 46.69 208 TYR A O 1
ATOM 1665 N N . ASP A 1 209 ? 16.657 5.835 27.075 1.00 44.94 209 ASP A N 1
ATOM 1666 C CA . ASP A 1 209 ? 17.938 5.108 27.155 1.00 44.94 209 ASP A CA 1
ATOM 1667 C C . ASP A 1 209 ? 17.767 3.617 27.520 1.00 44.94 209 ASP A C 1
ATOM 1669 O O . ASP A 1 209 ? 18.711 2.909 27.883 1.00 44.94 209 ASP A O 1
ATOM 1673 N N . GLN A 1 210 ? 16.540 3.088 27.428 1.00 48.81 210 GLN A N 1
ATOM 1674 C CA . GLN A 1 210 ? 16.308 1.659 27.621 1.00 48.81 210 GLN A CA 1
ATOM 1675 C C . GLN A 1 210 ? 16.767 0.859 26.393 1.00 48.81 210 GLN A C 1
ATOM 1677 O O . GLN A 1 210 ? 16.007 0.599 25.467 1.00 48.81 210 GLN A O 1
ATOM 1682 N N . THR A 1 211 ? 17.996 0.341 26.452 1.00 53.47 211 THR A N 1
ATOM 1683 C CA . THR A 1 211 ? 18.509 -0.744 25.582 1.00 53.47 211 THR A CA 1
ATOM 1684 C C . THR A 1 211 ? 17.914 -2.121 25.920 1.00 53.47 211 THR A C 1
ATOM 1686 O O . THR A 1 211 ? 18.370 -3.161 25.434 1.00 53.47 211 THR A O 1
ATOM 1689 N N . SER A 1 212 ? 16.882 -2.150 26.768 1.00 58.72 212 SER A N 1
ATOM 1690 C CA . SER A 1 212 ? 16.186 -3.361 27.173 1.00 58.72 212 SER A CA 1
ATOM 1691 C C . SER A 1 212 ? 15.377 -3.907 25.994 1.00 58.72 212 SER A C 1
ATOM 1693 O O . SER A 1 212 ? 14.213 -3.570 25.789 1.00 58.72 212 SER A O 1
ATOM 1695 N N . MET A 1 213 ? 15.988 -4.817 25.228 1.00 59.12 213 MET A N 1
ATOM 1696 C CA . MET A 1 213 ? 15.378 -5.625 24.153 1.00 59.12 213 MET A CA 1
ATOM 1697 C C . MET A 1 213 ? 14.181 -6.488 24.613 1.00 59.12 213 MET A C 1
ATOM 1699 O O . MET A 1 213 ? 13.680 -7.333 23.874 1.00 59.12 213 MET A O 1
ATOM 1703 N N . GLN A 1 214 ? 13.704 -6.300 25.840 1.00 64.69 214 GLN A N 1
ATOM 1704 C CA . GLN A 1 214 ? 12.615 -7.040 26.455 1.00 64.69 214 GLN A CA 1
ATOM 1705 C C . GLN A 1 214 ? 11.294 -6.855 25.706 1.00 64.69 214 GLN A C 1
ATOM 1707 O O . GLN A 1 214 ? 10.586 -7.828 25.470 1.00 64.69 214 GLN A O 1
ATOM 1712 N N . GLN A 1 215 ? 11.020 -5.648 25.208 1.00 61.75 215 GLN A N 1
ATOM 1713 C CA . GLN A 1 215 ? 9.844 -5.390 24.372 1.00 61.75 215 GLN A CA 1
ATOM 1714 C C . GLN A 1 215 ? 9.885 -6.167 23.046 1.00 61.75 215 GLN A C 1
ATOM 1716 O O . GLN A 1 215 ? 8.853 -6.638 22.564 1.00 61.75 215 GLN A O 1
ATOM 1721 N N . VAL A 1 216 ? 11.082 -6.344 22.476 1.00 61.94 216 VAL A N 1
ATOM 1722 C CA . VAL A 1 216 ? 11.300 -7.151 21.268 1.00 61.94 216 VAL A CA 1
ATOM 1723 C C . VAL A 1 216 ? 11.117 -8.638 21.576 1.00 61.94 216 VAL A C 1
ATOM 1725 O O . VAL A 1 216 ? 10.461 -9.341 20.811 1.00 61.94 216 VAL A O 1
ATOM 1728 N N . ASN A 1 217 ? 11.620 -9.114 22.716 1.00 65.69 217 ASN A N 1
ATOM 1729 C CA . ASN A 1 217 ? 11.436 -10.501 23.154 1.00 65.69 217 ASN A CA 1
ATOM 1730 C C . ASN A 1 217 ? 9.956 -10.843 23.393 1.00 65.69 217 ASN A C 1
ATOM 1732 O O . ASN A 1 217 ? 9.496 -11.916 22.989 1.00 65.69 217 ASN A O 1
ATOM 1736 N N . ASP A 1 218 ? 9.190 -9.921 23.977 1.00 73.94 218 ASP A N 1
ATOM 1737 C CA . ASP A 1 218 ? 7.746 -10.082 24.162 1.00 73.94 218 ASP A CA 1
ATOM 1738 C C . ASP A 1 218 ? 7.023 -10.176 22.809 1.00 73.94 218 ASP A C 1
ATOM 1740 O O . ASP A 1 218 ? 6.182 -11.056 22.608 1.00 73.94 218 ASP A O 1
ATOM 1744 N N . LEU A 1 219 ? 7.388 -9.319 21.847 1.00 69.75 219 LEU A N 1
ATOM 1745 C CA . LEU A 1 219 ? 6.849 -9.349 20.482 1.00 69.75 219 LEU A CA 1
ATOM 1746 C C . LEU A 1 219 ? 7.174 -10.658 19.752 1.00 69.75 219 LEU A C 1
ATOM 1748 O O . LEU A 1 219 ? 6.284 -11.241 19.131 1.00 69.75 219 LEU A O 1
ATOM 1752 N N . ILE A 1 220 ? 8.413 -11.148 19.851 1.00 73.25 220 ILE A N 1
ATOM 1753 C CA . ILE A 1 220 ? 8.831 -12.432 19.266 1.00 73.25 220 ILE A CA 1
ATOM 1754 C C . ILE A 1 220 ? 8.008 -13.577 19.859 1.00 73.25 220 ILE A C 1
ATOM 1756 O O . ILE A 1 220 ? 7.493 -14.414 19.119 1.00 73.25 220 ILE A O 1
ATOM 1760 N N . THR A 1 221 ? 7.822 -13.583 21.180 1.00 74.94 221 THR A N 1
ATOM 1761 C CA . THR A 1 221 ? 7.037 -14.612 21.876 1.00 74.94 221 THR A CA 1
ATOM 1762 C C . THR A 1 221 ? 5.580 -14.622 21.403 1.00 74.94 221 THR A C 1
ATOM 1764 O O . THR A 1 221 ? 4.977 -15.684 21.250 1.00 74.94 221 THR A O 1
ATOM 1767 N N . ILE A 1 222 ? 5.002 -13.448 21.133 1.00 70.81 222 ILE A N 1
ATOM 1768 C CA . ILE A 1 222 ? 3.637 -13.323 20.604 1.00 70.81 222 ILE A CA 1
ATOM 1769 C C . ILE A 1 222 ? 3.564 -13.793 19.146 1.00 70.81 222 ILE A C 1
ATOM 1771 O O . ILE A 1 222 ? 2.673 -14.570 18.807 1.00 70.81 222 ILE A O 1
ATOM 1775 N N . LEU A 1 223 ? 4.503 -13.375 18.292 1.00 65.75 223 LEU A N 1
ATOM 1776 C CA . LEU A 1 223 ? 4.560 -13.798 16.887 1.00 65.75 223 LEU A CA 1
ATOM 1777 C C . LEU A 1 223 ? 4.707 -15.321 16.752 1.00 65.75 223 LEU A C 1
ATOM 1779 O O . LEU A 1 223 ? 4.033 -15.931 15.922 1.00 65.75 223 LEU A O 1
ATOM 1783 N N . GLN A 1 224 ? 5.517 -15.948 17.608 1.00 68.75 224 GLN A N 1
ATOM 1784 C CA . GLN A 1 224 ? 5.683 -17.404 17.647 1.00 68.75 224 GLN A CA 1
ATOM 1785 C C . GLN A 1 224 ? 4.384 -18.141 17.988 1.00 68.75 224 GLN A C 1
ATOM 1787 O O . GLN A 1 224 ? 4.132 -19.207 17.436 1.00 68.75 224 GLN A O 1
ATOM 1792 N N . ARG A 1 225 ? 3.523 -17.578 18.844 1.00 68.00 225 ARG A N 1
ATOM 1793 C CA . ARG A 1 225 ? 2.227 -18.194 19.181 1.00 68.00 225 ARG A CA 1
ATOM 1794 C C . ARG A 1 225 ? 1.242 -18.201 18.013 1.00 68.00 225 ARG A C 1
ATOM 1796 O O . ARG A 1 225 ? 0.345 -19.034 17.999 1.00 68.00 225 ARG A O 1
ATOM 1803 N N . ILE A 1 226 ? 1.405 -17.295 17.052 1.00 61.94 226 ILE A N 1
ATOM 1804 C CA . ILE A 1 226 ? 0.519 -17.168 15.886 1.00 61.94 226 ILE A CA 1
ATOM 1805 C C . ILE A 1 226 ? 0.970 -18.083 14.742 1.00 61.94 226 ILE A C 1
ATOM 1807 O O . ILE A 1 226 ? 0.139 -18.530 13.967 1.00 61.94 226 ILE A O 1
ATOM 1811 N N . HIS A 1 227 ? 2.261 -18.418 14.664 1.00 51.34 227 HIS A N 1
ATOM 1812 C CA . HIS A 1 227 ? 2.818 -19.326 13.651 1.00 51.34 227 HIS A CA 1
ATOM 1813 C C . HIS A 1 227 ? 2.619 -20.829 13.955 1.00 51.34 227 HIS A C 1
ATOM 1815 O O . HIS A 1 227 ? 3.134 -21.666 13.219 1.00 51.34 227 HIS A O 1
ATOM 1821 N N . ILE A 1 228 ? 1.915 -21.184 15.040 1.00 46.75 228 ILE A N 1
ATOM 1822 C CA . ILE A 1 228 ? 1.666 -22.579 15.474 1.00 46.75 228 ILE A CA 1
ATOM 1823 C C . ILE A 1 228 ? 0.202 -23.014 15.198 1.00 46.75 228 ILE A C 1
ATOM 1825 O O . ILE A 1 228 ? -0.267 -24.024 15.716 1.00 46.75 228 ILE A O 1
ATOM 1829 N N . GLN A 1 229 ? -0.536 -22.290 14.353 1.00 36.25 229 GLN A N 1
ATOM 1830 C CA . GLN A 1 229 ? -1.848 -22.709 13.832 1.00 36.25 229 GLN A CA 1
ATOM 1831 C C . GLN A 1 229 ? -1.844 -22.716 12.309 1.00 36.25 229 GLN A C 1
ATOM 1833 O O . GLN A 1 229 ? -2.562 -23.573 11.750 1.00 36.25 229 GLN A O 1
#

Radius of gyration: 22.08 Å; chains: 1; bounding box: 41×48×72 Å

Sequence (229 aa):
MNNAFVIFNNLPPRLMIKEATLHLACPEACFQATDGADCVNKIRRWYLGTSPGTQLSYLEGIELIRQESMSVEIQCRCAFLGPLNLFALTSSLHGLIFQYQHCFREQAQLVPIRNAAKNWGMIWQMYSEDFSASPPHAMVTEDTMTIHKMCNRVGFMRHAPEFWLLAKLMMDRITNCKVLEPREPFGSLVPETPSATDDSTEPIYHEYDQTSMQQVNDLITILQRIHIQ

Foldseek 3Di:
DCLVVCLQQVDQPPDDLVPQQDWQDQALLLVVQPDPVSNVVSVVVSVVVDDVPLGAGLSNLLVQQLDPDHDPVRLQSLLQSELVSLLVSLSVLSNLLSCVVPPDDDPVSLSSSVSNLVSSVSSPVCNVPPPCCDPPNNADDPVVDDPSRVSRHDPPSVCSVVSSVLSVVSSVVVVVVVVPDDDDPDDDDDDDDDDDDDDDPDPPVVSSPPPPSVVVVVSVVVVVVVVPD